Protein AF-A0A524C5C1-F1 (afdb_monomer)

Foldseek 3Di:
DDDPPPPPPPDPPDDDDPDPLSLLVVLLVLLLVVLCVVVVPPRADDAAEAQDLPDPDQWDQDVVVVRGIHGHSNPDDDDPDSVVSNLLSNLVSQLVVVCCVPQPPDVVSLVVQLVVQCVPDPNVCSVVVSVLVSSLVSLLVVCVVVVPSSVVNLVVVVVVVCVVVVNDDDPVRVVSVVVVVVSD

Structure (mmCIF, N/CA/C/O backbone):
data_AF-A0A524C5C1-F1
#
_entry.id   AF-A0A524C5C1-F1
#
loop_
_atom_site.group_PDB
_atom_site.id
_atom_site.type_symbol
_atom_site.label_atom_id
_atom_site.label_alt_id
_atom_site.label_comp_id
_atom_site.label_asym_id
_atom_site.label_entity_id
_atom_site.label_seq_id
_atom_site.pdbx_PDB_ins_code
_atom_site.Cartn_x
_atom_site.Cartn_y
_atom_site.Cartn_z
_atom_site.occupancy
_atom_site.B_iso_or_equiv
_atom_site.auth_seq_id
_atom_site.auth_comp_id
_atom_site.auth_asym_id
_atom_site.auth_atom_id
_atom_site.pdbx_PDB_model_num
ATOM 1 N N . MET A 1 1 ? -25.493 -34.153 42.522 1.00 39.62 1 MET A N 1
ATOM 2 C CA . MET A 1 1 ? -24.927 -34.207 41.155 1.00 39.62 1 MET A CA 1
ATOM 3 C C . MET A 1 1 ? -25.549 -33.082 40.331 1.00 39.62 1 MET A C 1
ATOM 5 O O . MET A 1 1 ? -26.710 -33.162 39.969 1.00 39.62 1 MET A O 1
ATOM 9 N N . SER A 1 2 ? -24.982 -31.884 40.497 1.00 37.03 2 SER A N 1
ATOM 10 C CA . SER A 1 2 ? -24.331 -31.049 39.462 1.00 37.03 2 SER A CA 1
ATOM 11 C C . SER A 1 2 ? -25.287 -30.395 38.454 1.00 37.03 2 SER A C 1
ATOM 13 O O . SER A 1 2 ? -25.564 -30.932 37.386 1.00 37.03 2 SER A O 1
ATOM 15 N N . LYS A 1 3 ? -25.726 -29.173 38.794 1.00 39.53 3 LYS A N 1
ATOM 16 C CA . LYS A 1 3 ? -26.245 -28.190 37.836 1.00 39.53 3 LYS A CA 1
ATOM 17 C C . LYS A 1 3 ? -25.101 -27.798 36.901 1.00 39.53 3 LYS A C 1
ATOM 19 O O . LYS A 1 3 ? -24.147 -27.162 37.341 1.00 39.53 3 LYS A O 1
ATOM 24 N N . ILE A 1 4 ? -25.198 -28.179 35.634 1.00 42.47 4 ILE A N 1
ATOM 25 C CA . ILE A 1 4 ? -24.328 -27.661 34.580 1.00 42.47 4 ILE A CA 1
ATOM 26 C C . ILE A 1 4 ? -24.800 -26.231 34.305 1.00 42.47 4 ILE A C 1
ATOM 28 O O . ILE A 1 4 ? -25.843 -26.014 33.693 1.00 42.47 4 ILE A O 1
ATOM 32 N N . GLN A 1 5 ? -24.073 -25.251 34.839 1.00 40.28 5 GLN A N 1
ATOM 33 C CA . GLN A 1 5 ? -24.192 -23.865 34.406 1.00 40.28 5 GLN A CA 1
ATOM 34 C C . GLN A 1 5 ? -23.655 -23.787 32.977 1.00 40.28 5 GLN A C 1
ATOM 36 O O . GLN A 1 5 ? -22.461 -23.967 32.744 1.00 40.28 5 GLN A O 1
ATOM 41 N N . SER A 1 6 ? -24.542 -23.534 32.018 1.00 40.72 6 SER A N 1
ATOM 42 C CA . SER A 1 6 ? -24.167 -23.103 30.676 1.00 40.72 6 SER A CA 1
ATOM 43 C C . SER A 1 6 ? -23.498 -21.731 30.784 1.00 40.72 6 SER A C 1
ATOM 45 O O . SER A 1 6 ? -24.170 -20.703 30.877 1.00 40.72 6 SER A O 1
ATOM 47 N N . ILE A 1 7 ? -22.167 -21.721 30.840 1.00 39.69 7 ILE A N 1
ATOM 48 C CA . ILE A 1 7 ? -21.369 -20.503 30.720 1.00 39.69 7 ILE A CA 1
ATOM 49 C C . ILE A 1 7 ? -21.466 -20.070 29.257 1.00 39.69 7 ILE A C 1
ATOM 51 O O . ILE A 1 7 ? -20.784 -20.603 28.382 1.00 39.69 7 ILE A O 1
ATOM 55 N N . ASP A 1 8 ? -22.370 -19.129 29.006 1.00 37.47 8 ASP A N 1
ATOM 56 C CA . ASP A 1 8 ? -22.447 -18.355 27.774 1.00 37.47 8 ASP A CA 1
ATOM 57 C C . ASP A 1 8 ? -21.091 -17.657 27.555 1.00 37.47 8 ASP A C 1
ATOM 59 O O . ASP A 1 8 ? -20.699 -16.743 28.285 1.00 37.47 8 ASP A O 1
ATOM 63 N N . SER A 1 9 ? -20.313 -18.182 26.609 1.00 42.38 9 SER A N 1
ATOM 64 C CA . SER A 1 9 ? -18.896 -17.868 26.393 1.00 42.38 9 SER A CA 1
ATOM 65 C C . SER A 1 9 ? -18.665 -16.826 25.292 1.00 42.38 9 SER A C 1
ATOM 67 O O . SER A 1 9 ? -17.554 -16.691 24.784 1.00 42.38 9 SER A O 1
ATOM 69 N N . THR A 1 10 ? -19.674 -16.020 24.950 1.00 41.38 10 THR A N 1
ATOM 70 C CA . THR A 1 10 ? -19.600 -15.084 23.810 1.00 41.38 10 THR A CA 1
ATOM 71 C C . THR A 1 10 ? -19.859 -13.616 24.149 1.00 41.38 10 THR A C 1
ATOM 73 O O . THR A 1 10 ? -20.429 -12.870 23.361 1.00 41.38 10 THR A O 1
ATOM 76 N N . LYS A 1 11 ? -19.329 -13.133 25.277 1.00 41.44 11 LYS A N 1
ATOM 77 C CA . LYS A 1 11 ? -19.037 -11.697 25.442 1.00 41.44 11 LYS A CA 1
ATOM 78 C C . LYS A 1 11 ? -17.529 -11.476 25.398 1.00 41.44 11 LYS A C 1
ATOM 80 O O . LYS A 1 11 ? -16.869 -11.446 26.436 1.00 41.44 11 LYS A O 1
ATOM 85 N N . LYS A 1 12 ? -16.972 -11.309 24.188 1.00 46.69 12 LYS A N 1
ATOM 86 C CA . LYS A 1 12 ? -15.652 -10.672 24.024 1.00 46.69 12 LYS A CA 1
ATOM 87 C C . LYS A 1 12 ? -15.718 -9.346 24.787 1.00 46.69 12 LYS A C 1
ATOM 89 O O . LYS A 1 12 ? -16.520 -8.488 24.434 1.00 46.69 12 LYS A O 1
ATOM 94 N N . LYS A 1 13 ? -14.942 -9.205 25.867 1.00 45.03 13 LYS A N 1
ATOM 95 C CA . LYS A 1 13 ? -14.819 -7.936 26.597 1.00 45.03 13 LYS A CA 1
ATOM 96 C C . LYS A 1 13 ? -14.417 -6.864 25.587 1.00 45.03 13 LYS A C 1
ATOM 98 O O . LYS A 1 13 ? -13.323 -6.948 25.035 1.00 45.03 13 LYS A O 1
ATOM 103 N N . GLU A 1 14 ? -15.288 -5.888 25.348 1.00 56.25 14 GLU A N 1
ATOM 104 C CA . GLU A 1 14 ? -14.924 -4.705 24.574 1.00 56.25 14 GLU A CA 1
ATOM 105 C C . GLU A 1 14 ? -13.722 -4.045 25.249 1.00 56.25 14 GLU A C 1
ATOM 107 O O . GLU A 1 14 ? -13.767 -3.645 26.417 1.00 56.25 14 GLU A O 1
ATOM 112 N N . GLN A 1 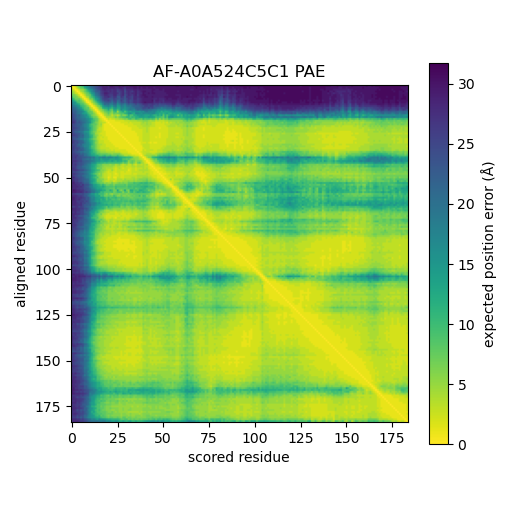15 ? -12.606 -4.008 24.528 1.00 69.19 15 GLN A N 1
ATOM 113 C CA . GLN A 1 15 ? -11.379 -3.409 25.014 1.00 69.19 15 GLN A CA 1
ATOM 114 C C . GLN A 1 15 ? -11.591 -1.893 25.094 1.00 69.19 15 GLN A C 1
ATOM 116 O O . GLN A 1 15 ? -11.882 -1.242 24.092 1.00 69.19 15 GLN A O 1
ATOM 121 N N . LYS A 1 16 ? -11.499 -1.326 26.302 1.00 71.81 16 LYS A N 1
ATOM 122 C CA . LYS A 1 16 ? -11.635 0.120 26.514 1.00 71.81 16 LYS A CA 1
ATOM 123 C C . LYS A 1 16 ? -10.321 0.813 26.153 1.00 71.81 16 LYS A C 1
ATOM 125 O O . LYS A 1 16 ? -9.324 0.622 26.845 1.00 71.81 16 LYS A O 1
ATOM 130 N N . PHE A 1 17 ? -10.340 1.624 25.101 1.00 78.62 17 PHE A N 1
ATOM 131 C CA . PHE A 1 17 ? -9.227 2.492 24.704 1.00 78.62 17 PHE A CA 1
ATOM 132 C C . PHE A 1 17 ? -9.390 3.884 25.320 1.00 78.62 17 PHE A C 1
ATOM 134 O O . PHE A 1 17 ? -10.519 4.365 25.448 1.00 78.62 17 PHE A O 1
ATOM 141 N N . LYS A 1 18 ? -8.284 4.532 25.706 1.00 76.31 18 LYS A N 1
ATOM 142 C CA . LYS A 1 18 ? -8.309 5.875 26.310 1.00 76.31 18 LYS A CA 1
ATOM 143 C C . LYS A 1 18 ? -8.335 6.978 25.254 1.00 76.31 18 LYS A C 1
ATOM 145 O O . LYS A 1 18 ? -8.826 8.067 25.537 1.00 76.31 18 LYS A O 1
ATOM 150 N N . SER A 1 19 ? -7.841 6.702 24.045 1.00 86.56 19 SER A N 1
ATOM 151 C CA . SER A 1 19 ? -7.844 7.649 22.925 1.00 86.56 19 SER A CA 1
ATOM 152 C C . SER A 1 19 ? -8.145 6.978 21.579 1.00 86.56 19 SER A C 1
ATOM 154 O O . SER A 1 19 ? -8.055 5.757 21.424 1.00 86.56 19 SER A O 1
ATOM 156 N N . LYS A 1 20 ? -8.498 7.796 20.575 1.00 87.31 20 LYS A N 1
ATOM 157 C CA . LYS A 1 20 ? -8.651 7.347 19.180 1.00 87.31 20 LYS A CA 1
ATOM 158 C C . LYS A 1 20 ? -7.339 6.762 18.644 1.00 87.31 20 LYS A C 1
ATOM 160 O O . LYS A 1 20 ? -7.375 5.747 17.959 1.00 87.31 20 LYS A O 1
ATOM 165 N N . GLU A 1 21 ? -6.208 7.381 18.970 1.00 90.75 21 GLU A N 1
ATOM 166 C CA . GLU A 1 21 ? -4.881 6.961 18.508 1.00 90.75 21 GLU A CA 1
ATOM 167 C C . GLU A 1 21 ? -4.486 5.596 19.079 1.00 90.75 21 GLU A C 1
ATOM 169 O O . GLU A 1 21 ? -4.073 4.720 18.324 1.00 90.75 21 GLU A O 1
ATOM 174 N N . GLU A 1 22 ? -4.723 5.348 20.373 1.00 91.06 22 GLU A N 1
ATOM 175 C CA . GLU A 1 22 ? -4.501 4.026 20.981 1.00 91.06 22 GLU A CA 1
ATOM 176 C C . GLU A 1 22 ? -5.326 2.934 20.289 1.00 91.06 22 GLU A C 1
ATOM 178 O O . GLU A 1 22 ? -4.851 1.815 20.078 1.00 91.06 22 GLU A O 1
ATOM 183 N N . ARG A 1 23 ? -6.566 3.265 19.915 1.00 91.69 23 ARG A N 1
ATOM 184 C CA . ARG A 1 23 ? -7.463 2.348 19.214 1.00 91.69 23 ARG A CA 1
ATOM 185 C C . ARG A 1 23 ? -6.981 2.050 17.791 1.00 91.69 23 ARG A C 1
ATOM 187 O O . ARG A 1 23 ? -6.956 0.888 17.396 1.00 91.69 23 ARG A O 1
ATOM 194 N N . LEU A 1 24 ? -6.565 3.071 17.039 1.00 92.62 24 LEU A N 1
ATOM 195 C CA . LEU A 1 24 ? -6.005 2.893 15.693 1.00 92.62 24 LEU A CA 1
ATOM 196 C C . LEU A 1 24 ? -4.709 2.081 15.726 1.00 92.62 24 LEU A C 1
ATOM 198 O O . LEU A 1 24 ? -4.560 1.147 14.943 1.00 92.62 24 LEU A O 1
ATOM 202 N N . LEU A 1 25 ? -3.821 2.376 16.679 1.00 94.06 25 LEU A N 1
ATOM 203 C CA . LEU A 1 25 ? -2.587 1.621 16.885 1.00 94.06 25 LEU A CA 1
ATOM 204 C C . LEU A 1 25 ? -2.873 0.143 17.171 1.00 94.06 25 LEU A C 1
ATOM 206 O O . LEU A 1 25 ? -2.197 -0.739 16.645 1.00 94.06 25 LEU A O 1
ATOM 210 N N . HIS A 1 26 ? -3.889 -0.145 17.987 1.00 94.25 26 HIS A N 1
ATOM 211 C CA . HIS A 1 26 ? -4.304 -1.519 18.240 1.00 94.25 26 HIS A CA 1
ATOM 212 C C . HIS A 1 26 ? -4.753 -2.231 16.956 1.00 94.25 26 HIS A C 1
ATOM 214 O O . HIS A 1 26 ? -4.280 -3.335 16.687 1.00 94.25 26 HIS A O 1
ATOM 220 N N . TYR A 1 27 ? -5.616 -1.611 16.146 1.00 94.88 27 TYR A N 1
ATOM 221 C CA . TYR A 1 27 ? -6.075 -2.215 14.889 1.00 94.88 27 TYR A CA 1
ATOM 222 C C . TYR A 1 27 ? -4.938 -2.431 13.890 1.00 94.88 27 TYR A C 1
ATOM 224 O O . TYR A 1 27 ? -4.858 -3.503 13.292 1.00 94.88 27 TYR A O 1
ATOM 232 N N . ALA A 1 28 ? -4.021 -1.469 13.776 1.00 93.62 28 ALA A N 1
ATOM 233 C CA . ALA A 1 28 ? -2.846 -1.578 12.919 1.00 93.62 28 ALA A CA 1
ATOM 234 C C . ALA A 1 28 ? -1.937 -2.749 13.335 1.00 93.62 28 ALA A C 1
ATOM 236 O O . ALA A 1 28 ? -1.526 -3.549 12.498 1.00 93.62 28 ALA A O 1
ATOM 237 N N . ARG A 1 29 ? -1.718 -2.941 14.642 1.00 94.56 29 ARG A N 1
ATOM 238 C CA . ARG A 1 29 ? -0.962 -4.092 15.166 1.00 94.56 29 ARG A CA 1
ATOM 239 C C . ARG A 1 29 ? -1.636 -5.430 14.903 1.00 94.56 29 ARG A C 1
ATOM 241 O O . ARG A 1 29 ? -0.962 -6.417 14.610 1.00 94.56 29 ARG A O 1
ATOM 248 N N . VAL A 1 30 ? -2.961 -5.494 15.032 1.00 94.62 30 VAL A N 1
ATOM 249 C CA . VAL A 1 30 ? -3.714 -6.712 14.701 1.00 94.62 30 VAL A CA 1
ATOM 250 C C . VAL A 1 30 ? -3.535 -7.047 13.220 1.00 94.62 30 VAL A C 1
ATOM 252 O O . VAL A 1 30 ? -3.183 -8.181 12.902 1.00 94.62 30 VAL A O 1
ATOM 255 N N . ALA A 1 31 ? -3.689 -6.062 12.336 1.00 93.81 31 ALA A N 1
ATOM 256 C CA . ALA A 1 31 ? -3.473 -6.212 10.899 1.00 93.81 31 ALA A CA 1
ATOM 257 C C . ALA A 1 31 ? -2.039 -6.636 10.533 1.00 93.81 31 ALA A C 1
ATOM 259 O O . ALA A 1 31 ? -1.854 -7.553 9.727 1.00 93.81 31 ALA A O 1
ATOM 260 N N . TRP A 1 32 ? -1.027 -6.036 11.167 1.00 92.50 32 TRP A N 1
ATOM 261 C CA . TRP A 1 32 ? 0.374 -6.424 10.990 1.00 92.50 32 TRP A CA 1
ATOM 262 C C . TRP A 1 32 ? 0.604 -7.895 11.344 1.00 92.50 32 TRP A C 1
ATOM 264 O O . TRP A 1 32 ? 1.179 -8.655 10.566 1.00 92.50 32 TRP A O 1
ATOM 274 N N . ASN A 1 33 ? 0.083 -8.328 12.494 1.00 91.94 33 ASN A N 1
ATOM 275 C CA . ASN A 1 33 ? 0.219 -9.710 12.947 1.00 91.94 33 ASN A CA 1
ATOM 276 C C . ASN A 1 33 ? -0.485 -10.714 12.026 1.00 91.94 33 ASN A C 1
ATOM 278 O O . ASN A 1 33 ? -0.006 -11.839 11.889 1.00 91.94 33 ASN A O 1
ATOM 282 N N . ILE A 1 34 ? -1.612 -10.340 11.412 1.00 92.44 34 ILE A N 1
ATOM 283 C CA . ILE A 1 34 ? -2.266 -11.170 10.387 1.00 92.44 34 ILE A CA 1
ATOM 284 C C . ILE A 1 34 ? -1.350 -11.269 9.161 1.00 92.44 34 ILE A C 1
ATOM 286 O O . ILE A 1 34 ? -1.030 -12.374 8.729 1.00 92.44 34 ILE A O 1
ATOM 290 N N . THR A 1 35 ? -0.831 -10.135 8.684 1.00 91.00 35 THR A N 1
ATOM 291 C CA . THR A 1 35 ? 0.048 -10.091 7.506 1.00 91.00 35 THR A CA 1
ATOM 292 C C . THR A 1 35 ? 1.303 -10.941 7.686 1.00 91.00 35 THR A C 1
ATOM 294 O O . THR A 1 35 ? 1.635 -11.731 6.813 1.00 91.00 35 THR A O 1
ATOM 297 N N . MET A 1 36 ? 1.980 -10.852 8.834 1.00 90.06 36 MET A N 1
ATOM 298 C CA . MET A 1 36 ? 3.195 -11.637 9.106 1.00 90.06 36 MET A CA 1
ATOM 299 C C . MET A 1 36 ? 2.939 -13.146 9.212 1.00 90.06 36 MET A C 1
ATOM 301 O O . MET A 1 36 ? 3.840 -13.942 8.952 1.00 90.06 36 MET A O 1
ATOM 305 N N . ARG A 1 37 ? 1.722 -13.569 9.579 1.00 87.50 37 ARG A N 1
ATOM 306 C CA . ARG A 1 37 ? 1.341 -14.993 9.525 1.00 87.50 37 ARG A CA 1
ATOM 307 C C . ARG A 1 37 ? 1.175 -15.464 8.086 1.00 87.50 37 ARG A C 1
ATOM 309 O O . ARG A 1 37 ? 1.563 -16.582 7.762 1.00 87.50 37 ARG A O 1
ATOM 316 N N . ASP A 1 38 ? 0.619 -14.604 7.243 1.00 83.94 38 ASP A N 1
ATOM 317 C CA . ASP A 1 38 ? 0.321 -14.912 5.847 1.00 83.94 38 ASP A CA 1
ATOM 318 C C . ASP A 1 38 ? 1.552 -14.816 4.935 1.00 83.94 38 ASP A C 1
ATOM 320 O O . ASP A 1 38 ? 1.657 -15.567 3.954 1.00 83.94 38 ASP A O 1
ATOM 324 N N . LEU A 1 39 ? 2.468 -13.907 5.277 1.00 79.56 39 LEU A N 1
ATOM 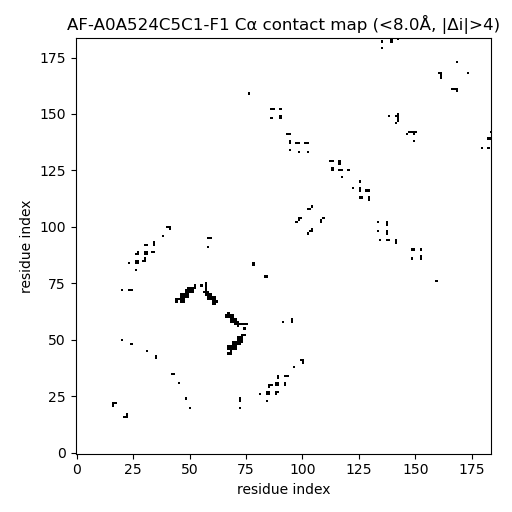325 C CA . LEU A 1 39 ? 3.678 -13.518 4.558 1.00 79.56 39 LEU A CA 1
ATOM 326 C C . LEU A 1 39 ? 4.900 -13.711 5.476 1.00 79.56 39 LEU A C 1
ATOM 328 O O . LEU A 1 39 ? 5.570 -12.764 5.871 1.00 79.56 39 LEU A O 1
ATOM 332 N N . TYR A 1 40 ? 5.172 -14.970 5.827 1.00 66.88 40 TYR A N 1
ATOM 333 C CA . TYR A 1 40 ? 6.153 -15.361 6.850 1.00 66.88 40 TYR A CA 1
ATOM 334 C C . TYR A 1 40 ? 7.628 -15.040 6.520 1.00 66.88 40 TYR A C 1
ATOM 336 O O . TYR A 1 40 ? 8.463 -15.013 7.423 1.00 66.88 40 TYR A O 1
ATOM 344 N N . TYR A 1 41 ? 7.991 -14.827 5.248 1.00 67.75 41 TYR A N 1
ATOM 345 C CA . TYR A 1 41 ? 9.390 -14.637 4.842 1.00 67.75 41 TYR A CA 1
ATOM 346 C C . TYR A 1 41 ? 9.577 -13.537 3.781 1.00 67.75 41 TYR A C 1
ATOM 348 O O . TYR A 1 41 ? 8.912 -13.609 2.749 1.00 67.75 41 TYR A O 1
ATOM 356 N N . PRO A 1 42 ? 10.512 -12.583 3.957 1.00 67.19 42 PRO A N 1
ATOM 357 C CA . PRO A 1 42 ? 11.380 -12.436 5.124 1.00 67.19 42 PRO A CA 1
ATOM 358 C C . PRO A 1 42 ? 10.591 -11.928 6.343 1.00 67.19 42 PRO A C 1
ATOM 360 O O . PRO A 1 42 ? 9.645 -11.161 6.168 1.00 67.19 42 PRO A O 1
ATOM 363 N N . PRO A 1 43 ? 10.954 -12.328 7.575 1.00 73.31 43 PRO A N 1
ATOM 364 C CA . PRO A 1 43 ? 10.371 -11.722 8.762 1.00 73.31 43 PRO A CA 1
ATOM 365 C C . PRO A 1 43 ? 10.759 -10.241 8.791 1.00 73.31 43 PRO A C 1
ATOM 367 O O . PRO A 1 43 ? 11.942 -9.900 8.848 1.00 73.31 43 PRO A O 1
ATOM 370 N N . LEU A 1 44 ? 9.759 -9.366 8.722 1.00 82.69 44 LEU A N 1
ATOM 371 C CA . LEU A 1 44 ? 9.952 -7.926 8.815 1.00 82.69 44 LEU A CA 1
ATOM 372 C C . LEU A 1 44 ? 9.745 -7.469 10.259 1.00 82.69 44 LEU A C 1
ATOM 374 O O . LEU A 1 44 ? 8.920 -8.014 10.996 1.00 82.69 44 LEU A O 1
ATOM 378 N N . ASN A 1 45 ? 10.503 -6.454 10.666 1.00 84.25 45 ASN A N 1
ATOM 379 C CA . ASN A 1 45 ? 10.285 -5.809 11.955 1.00 84.25 45 ASN A CA 1
ATOM 380 C C . ASN A 1 45 ? 8.918 -5.120 11.974 1.00 84.25 45 ASN A C 1
ATOM 382 O O . ASN A 1 45 ? 8.452 -4.640 10.942 1.00 84.25 45 ASN A O 1
ATOM 386 N N . GLU A 1 46 ? 8.309 -5.030 13.158 1.00 87.00 46 GLU A N 1
ATOM 387 C CA . GLU A 1 46 ? 7.089 -4.242 13.345 1.00 87.00 46 GLU A CA 1
ATOM 388 C C . GLU A 1 46 ? 7.304 -2.801 12.827 1.00 87.00 46 GLU A C 1
ATOM 390 O O . GLU A 1 46 ? 8.366 -2.218 13.083 1.00 87.00 46 GLU A O 1
ATOM 395 N N . PRO A 1 47 ? 6.331 -2.224 12.098 1.00 88.50 47 PRO A N 1
ATOM 396 C CA . PRO A 1 47 ? 6.385 -0.855 11.617 1.00 88.50 47 PRO A CA 1
ATOM 397 C C . PRO A 1 47 ? 6.642 0.154 12.726 1.00 88.50 47 PRO A C 1
ATOM 399 O O . PRO A 1 47 ? 6.165 0.011 13.856 1.00 88.50 47 PRO A O 1
ATOM 402 N N . HIS A 1 48 ? 7.314 1.243 12.372 1.00 89.31 48 HIS A N 1
ATOM 403 C CA . HIS A 1 48 ? 7.254 2.451 13.169 1.00 89.31 48 HIS A CA 1
ATOM 404 C C . HIS A 1 48 ? 5.889 3.124 12.951 1.00 89.31 48 HIS A C 1
ATOM 406 O O . HIS A 1 48 ? 5.594 3.616 11.864 1.00 89.31 48 HIS A O 1
ATOM 412 N N . TYR A 1 49 ? 5.020 3.111 13.962 1.00 90.44 49 TYR A N 1
ATOM 413 C CA . TYR A 1 49 ? 3.713 3.768 13.875 1.00 90.44 49 TYR A CA 1
ATOM 414 C C . TYR A 1 49 ? 3.819 5.233 14.276 1.00 90.44 49 TYR A C 1
ATOM 416 O O . TYR A 1 49 ? 4.295 5.544 15.370 1.00 90.44 49 TYR A O 1
ATOM 424 N N . VAL A 1 50 ? 3.310 6.116 13.422 1.00 89.94 50 VAL A N 1
ATOM 425 C CA . VAL A 1 50 ? 3.320 7.565 13.654 1.00 89.94 50 VAL A CA 1
ATOM 426 C C . VAL A 1 50 ? 1.933 8.171 13.462 1.00 89.94 50 VAL A C 1
ATOM 428 O O . VAL A 1 50 ? 1.066 7.597 12.803 1.00 89.94 50 VAL A O 1
ATOM 431 N N . PHE A 1 51 ? 1.730 9.354 14.040 1.00 89.38 51 PHE A N 1
ATOM 432 C CA . PHE A 1 51 ? 0.542 10.186 13.845 1.00 89.38 51 PHE A CA 1
ATOM 433 C C . PHE A 1 51 ? 0.972 11.546 13.278 1.00 89.38 51 PHE A C 1
ATOM 435 O O . PHE A 1 51 ? 0.893 12.581 13.937 1.00 89.38 51 PHE A O 1
ATOM 442 N N . GLU A 1 52 ? 1.483 11.534 12.046 1.00 86.62 52 GLU A N 1
ATOM 443 C CA . GLU A 1 52 ? 1.971 12.732 11.358 1.00 86.62 52 GLU A CA 1
ATOM 444 C C . GLU A 1 52 ? 0.881 13.320 10.458 1.00 86.62 52 GLU A C 1
ATOM 446 O O . GLU A 1 52 ? 0.763 12.992 9.278 1.00 86.62 52 GLU A O 1
ATOM 451 N N . TYR A 1 53 ? 0.083 14.230 11.015 1.00 83.75 53 TYR A N 1
ATOM 452 C CA . TYR A 1 53 ? -1.033 14.876 10.311 1.00 83.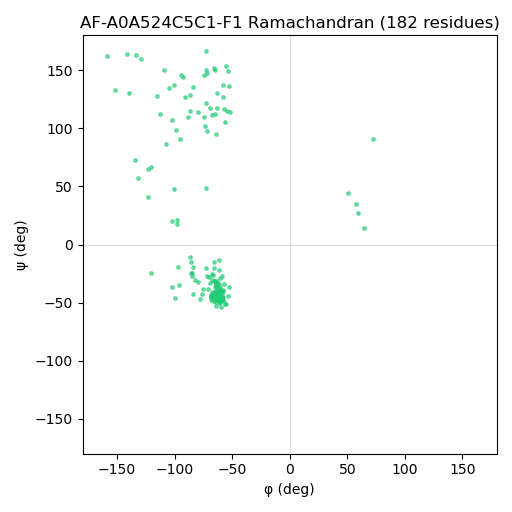75 53 TYR A CA 1
ATOM 453 C C . TYR A 1 53 ? -0.600 15.789 9.147 1.00 83.75 53 TYR A C 1
ATOM 455 O O . TYR A 1 53 ? -1.429 16.160 8.320 1.00 83.75 53 TYR A O 1
ATOM 463 N N . SER A 1 54 ? 0.682 16.161 9.067 1.00 82.81 54 SER A N 1
ATOM 464 C CA . SER A 1 54 ? 1.234 16.994 7.990 1.00 82.81 54 SER A CA 1
ATOM 465 C C . SER A 1 54 ? 1.616 16.209 6.732 1.00 82.81 54 SER A C 1
ATOM 467 O O . SER A 1 54 ? 1.740 16.814 5.666 1.00 82.81 54 SER A O 1
ATOM 469 N N . LYS A 1 55 ? 1.804 14.886 6.828 1.00 77.69 55 LYS A N 1
AT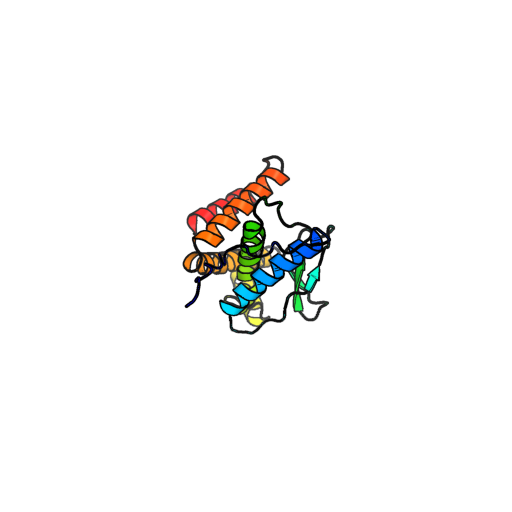OM 470 C CA . LYS A 1 55 ? 2.168 14.031 5.690 1.00 77.69 55 LYS A CA 1
ATOM 471 C C . LYS A 1 55 ? 0.948 13.297 5.161 1.00 77.69 55 LYS A C 1
ATOM 473 O O . LYS A 1 55 ? 0.169 12.755 5.934 1.00 77.69 55 LYS A O 1
ATOM 478 N N . ASN A 1 56 ? 0.807 13.231 3.838 1.00 72.00 56 ASN A N 1
ATOM 479 C CA . ASN A 1 56 ? -0.290 12.504 3.189 1.00 72.00 56 ASN A CA 1
ATOM 480 C C . ASN A 1 56 ? 0.006 11.009 2.987 1.00 72.00 56 ASN A C 1
ATOM 482 O O . ASN A 1 56 ? -0.914 10.245 2.714 1.00 72.00 56 ASN A O 1
ATOM 486 N N . GLU A 1 57 ? 1.267 10.601 3.114 1.00 71.75 57 GLU A N 1
ATOM 487 C CA . GLU A 1 57 ? 1.705 9.213 2.964 1.00 71.75 57 GLU A CA 1
ATOM 488 C C . GLU A 1 57 ? 1.254 8.395 4.178 1.00 71.75 57 GLU A C 1
ATOM 490 O O . GLU A 1 57 ? 1.576 8.735 5.319 1.00 71.75 57 GLU A O 1
ATOM 495 N N . GLY A 1 58 ? 0.471 7.341 3.929 1.00 73.62 58 GLY A N 1
ATOM 496 C CA . GLY A 1 58 ? -0.039 6.436 4.964 1.00 73.62 58 GLY A CA 1
ATOM 497 C C . GLY A 1 58 ? 0.939 5.318 5.324 1.00 73.62 58 GLY A C 1
ATOM 498 O O . GLY A 1 58 ? 0.934 4.833 6.453 1.00 73.62 58 GLY A O 1
ATOM 499 N N . PHE A 1 59 ? 1.798 4.927 4.388 1.00 78.19 59 PHE A N 1
ATOM 500 C CA . PHE A 1 59 ? 2.787 3.877 4.569 1.00 78.19 59 PHE A CA 1
ATOM 501 C C . PHE A 1 59 ? 3.979 4.171 3.661 1.00 78.19 59 PHE A C 1
ATOM 503 O O . PHE A 1 59 ? 3.794 4.566 2.512 1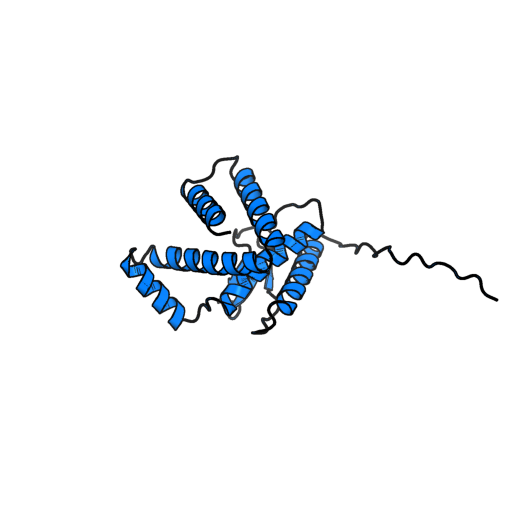.00 78.19 59 PHE A O 1
ATOM 510 N N . TYR A 1 60 ? 5.191 4.079 4.198 1.00 74.75 60 TYR A N 1
ATOM 511 C CA . TYR A 1 60 ? 6.411 4.345 3.443 1.00 74.75 60 TYR A CA 1
ATOM 512 C C . TYR A 1 60 ? 7.616 3.680 4.103 1.00 74.75 60 TYR A C 1
ATOM 514 O O . TYR A 1 60 ? 7.595 3.328 5.282 1.00 74.75 60 TYR A O 1
ATOM 522 N N . ILE A 1 61 ? 8.694 3.528 3.341 1.00 71.00 61 ILE A N 1
ATOM 523 C CA . ILE A 1 61 ? 9.990 3.091 3.860 1.00 71.00 61 ILE A CA 1
ATOM 524 C C . ILE A 1 61 ? 10.777 4.339 4.236 1.00 71.00 61 ILE A C 1
ATOM 526 O O . ILE A 1 61 ? 10.931 5.233 3.407 1.00 71.00 61 ILE A O 1
ATOM 530 N N . ASP A 1 62 ? 11.282 4.402 5.467 1.00 72.44 62 ASP A N 1
ATOM 531 C CA . ASP A 1 62 ? 12.050 5.546 5.952 1.00 72.44 62 ASP A CA 1
ATOM 532 C C . ASP A 1 62 ? 13.562 5.238 5.957 1.00 72.44 62 ASP A C 1
ATOM 534 O O . ASP A 1 62 ? 14.050 4.500 6.825 1.00 72.44 62 ASP A O 1
ATOM 538 N N . PRO A 1 63 ? 14.347 5.815 5.022 1.00 70.94 63 PRO A N 1
ATOM 539 C CA . PRO A 1 63 ? 15.793 5.622 4.992 1.00 70.94 63 PRO A CA 1
ATOM 540 C C . PRO A 1 63 ? 16.498 6.166 6.243 1.00 70.94 63 PRO A C 1
ATOM 542 O O . PRO A 1 63 ? 17.507 5.597 6.667 1.00 70.94 63 PRO A O 1
ATOM 545 N N . ALA A 1 64 ? 15.973 7.233 6.860 1.00 74.56 64 ALA A N 1
ATOM 546 C CA . ALA A 1 64 ? 16.533 7.815 8.081 1.00 74.56 64 ALA A CA 1
ATOM 547 C C . ALA A 1 64 ? 16.333 6.889 9.291 1.00 74.56 64 ALA A C 1
ATOM 549 O O . ALA A 1 64 ? 17.174 6.850 10.192 1.00 74.56 64 ALA A O 1
ATOM 550 N N . HIS A 1 65 ? 15.284 6.065 9.268 1.00 72.38 65 HIS A N 1
ATOM 551 C CA . HIS A 1 65 ? 15.014 5.040 10.275 1.00 72.38 65 HIS A CA 1
ATOM 552 C C . HIS A 1 65 ? 15.435 3.643 9.802 1.00 72.38 65 HIS A C 1
ATOM 554 O O . HIS A 1 65 ? 14.703 2.670 9.947 1.00 72.38 65 HIS A O 1
ATOM 560 N N . LYS A 1 66 ? 16.659 3.524 9.268 1.00 74.81 66 LYS A N 1
ATOM 561 C CA . LYS A 1 66 ? 17.281 2.239 8.881 1.00 74.81 66 LYS A CA 1
ATOM 562 C C . LYS A 1 66 ? 16.463 1.440 7.858 1.00 74.81 66 LYS A C 1
ATOM 564 O O . LYS A 1 66 ? 16.469 0.211 7.915 1.00 74.81 66 LYS A O 1
ATOM 569 N N . TRP A 1 67 ? 15.786 2.122 6.933 1.00 69.69 67 TRP A N 1
ATOM 570 C CA . TRP A 1 67 ? 14.915 1.487 5.935 1.00 69.69 67 TRP A CA 1
ATOM 571 C C . TRP A 1 67 ? 13.773 0.683 6.567 1.00 69.69 67 TRP A C 1
ATOM 573 O O . TRP A 1 67 ? 13.282 -0.288 5.989 1.00 69.69 67 TRP A O 1
ATOM 583 N N . GLN A 1 68 ? 13.369 1.074 7.778 1.00 78.12 68 GLN A N 1
ATOM 584 C CA . GLN A 1 68 ? 12.218 0.498 8.444 1.00 78.12 68 GLN A CA 1
ATOM 585 C C . GLN A 1 68 ? 10.942 1.020 7.789 1.00 78.12 68 GLN A C 1
ATOM 587 O O . GLN A 1 68 ? 10.847 2.166 7.350 1.00 78.12 68 GLN A O 1
ATOM 592 N N . ILE A 1 69 ? 9.951 0.144 7.753 1.00 81.00 69 ILE A N 1
ATOM 593 C CA . ILE A 1 69 ? 8.588 0.492 7.406 1.00 81.00 69 ILE A CA 1
ATOM 594 C C . ILE A 1 69 ? 8.027 1.477 8.440 1.00 81.00 69 ILE A C 1
ATOM 596 O O . ILE A 1 69 ? 8.044 1.195 9.641 1.00 81.00 69 ILE A O 1
ATOM 600 N N . THR A 1 70 ? 7.447 2.573 7.968 1.00 86.88 70 THR A N 1
ATOM 601 C CA . THR A 1 70 ? 6.695 3.535 8.771 1.00 86.88 70 THR A CA 1
ATOM 602 C C . THR A 1 70 ? 5.237 3.543 8.326 1.00 86.88 70 THR A C 1
ATOM 604 O O . THR A 1 70 ? 4.943 3.712 7.145 1.00 86.88 70 THR A O 1
ATOM 607 N N . MET A 1 71 ? 4.313 3.385 9.277 1.00 89.12 71 MET A N 1
ATOM 608 C CA . MET A 1 71 ? 2.870 3.455 9.036 1.00 89.12 71 MET A CA 1
ATOM 609 C C . MET A 1 71 ? 2.296 4.686 9.739 1.00 89.12 71 MET A C 1
ATOM 611 O O . MET A 1 71 ? 2.252 4.765 10.970 1.00 89.12 71 MET A O 1
ATOM 615 N N . ASN A 1 72 ? 1.843 5.654 8.950 1.00 88.62 72 ASN A N 1
ATOM 616 C CA . ASN A 1 72 ? 1.202 6.862 9.438 1.00 88.62 72 ASN A CA 1
ATOM 617 C C . ASN A 1 72 ? -0.307 6.651 9.588 1.00 88.62 72 ASN A C 1
ATOM 619 O O . ASN A 1 72 ? -1.060 6.575 8.618 1.00 88.62 72 ASN A O 1
ATOM 623 N N . LEU A 1 73 ? -0.761 6.605 10.835 1.00 90.00 73 LEU A N 1
ATOM 624 C CA . LEU A 1 73 ? -2.148 6.312 11.188 1.00 90.00 73 LEU A CA 1
ATOM 625 C C . LEU A 1 73 ? -3.042 7.562 11.185 1.00 90.00 73 LEU A C 1
ATOM 627 O O . LEU A 1 73 ? -4.269 7.433 11.254 1.00 90.00 73 LEU A O 1
ATOM 631 N N . ALA A 1 74 ? -2.452 8.759 11.085 1.00 85.31 74 ALA A N 1
ATOM 632 C CA . ALA A 1 74 ? -3.144 10.044 11.210 1.00 85.31 74 ALA A CA 1
ATOM 633 C C . ALA A 1 74 ? -4.285 10.229 10.197 1.00 85.31 74 ALA A C 1
ATOM 635 O O . ALA A 1 74 ? -5.357 10.721 10.553 1.00 85.31 74 ALA A O 1
ATOM 636 N N . ASN A 1 75 ? -4.068 9.788 8.954 1.00 77.94 75 ASN A N 1
ATOM 637 C CA . ASN A 1 75 ? -4.981 10.007 7.828 1.00 77.94 75 ASN A CA 1
ATOM 638 C C . ASN A 1 75 ? -5.833 8.783 7.474 1.00 77.94 75 ASN A C 1
ATOM 640 O O . ASN A 1 75 ? -6.375 8.697 6.373 1.00 77.94 75 ASN A O 1
ATOM 644 N N . SER A 1 76 ? -5.976 7.842 8.409 1.00 83.69 76 SER A N 1
ATOM 645 C CA . SER A 1 76 ? -6.851 6.683 8.219 1.00 83.69 76 SER A CA 1
ATOM 646 C C . SER A 1 76 ? -8.293 7.135 7.939 1.00 83.69 76 SER A C 1
ATOM 648 O O . SER A 1 76 ? -8.791 8.023 8.649 1.00 83.69 76 SER A O 1
ATOM 650 N N . PRO A 1 77 ? -9.004 6.522 6.974 1.00 83.88 77 PRO A N 1
ATOM 651 C CA . PRO A 1 77 ? -10.413 6.806 6.754 1.00 83.88 77 PRO A CA 1
ATOM 652 C C . PRO A 1 77 ? -11.240 6.597 8.029 1.00 83.88 77 PRO A C 1
ATOM 654 O O . PRO A 1 77 ? -10.886 5.836 8.935 1.00 83.88 77 PRO A O 1
ATOM 657 N N . VAL A 1 78 ? -12.362 7.306 8.120 1.00 85.94 78 VAL A N 1
ATOM 658 C CA . VAL A 1 78 ? -13.284 7.152 9.245 1.00 85.94 78 VAL A CA 1
ATOM 659 C C . VAL A 1 78 ? -14.245 6.012 8.933 1.00 85.94 78 VAL A C 1
ATOM 661 O O . VAL A 1 78 ? -15.049 6.124 8.010 1.00 85.94 78 VAL A O 1
ATOM 664 N N . PHE A 1 79 ? -14.171 4.940 9.719 1.00 88.50 79 PHE A N 1
ATOM 665 C CA . PHE A 1 79 ? -15.064 3.791 9.619 1.00 88.50 79 PHE A CA 1
ATOM 666 C C . PHE A 1 79 ? -16.023 3.735 10.804 1.00 88.50 79 PHE A C 1
ATOM 668 O O . PHE A 1 79 ? -15.701 4.181 11.907 1.00 88.50 79 PHE A O 1
ATOM 675 N N . ILE A 1 80 ? -17.212 3.184 10.557 1.00 86.75 80 ILE A N 1
ATOM 676 C CA . ILE A 1 80 ? -18.213 2.928 11.598 1.00 86.75 80 ILE A CA 1
ATOM 677 C C . ILE A 1 80 ? -17.908 1.595 12.293 1.00 86.75 80 ILE A C 1
ATOM 679 O O . ILE A 1 80 ? -17.980 1.523 13.518 1.00 86.75 80 ILE A O 1
ATOM 683 N N . ASP A 1 81 ? -17.546 0.558 11.527 1.00 90.12 81 ASP A N 1
ATOM 684 C CA . ASP A 1 81 ? -17.143 -0.739 12.072 1.00 90.12 81 ASP A CA 1
ATOM 685 C C . ASP A 1 81 ? -15.652 -0.733 12.449 1.00 90.12 81 ASP A C 1
ATOM 687 O O . ASP A 1 81 ? -14.782 -0.281 11.704 1.00 90.12 81 ASP A O 1
ATOM 691 N N . ASN A 1 82 ? -15.347 -1.285 13.618 1.00 89.75 82 ASN A N 1
ATOM 692 C CA . ASN A 1 82 ? -13.983 -1.505 14.079 1.00 89.75 82 ASN A CA 1
ATOM 693 C C . ASN A 1 82 ? -13.235 -2.530 13.210 1.00 89.75 82 ASN A C 1
ATOM 695 O O . ASN A 1 82 ? -12.020 -2.420 13.049 1.00 89.75 82 ASN A O 1
ATOM 699 N N . ASN A 1 83 ? -13.937 -3.517 12.645 1.00 92.06 83 ASN A N 1
ATOM 700 C CA . ASN A 1 83 ? -13.318 -4.501 11.754 1.00 92.06 83 ASN A CA 1
ATOM 701 C C . ASN A 1 83 ? -12.851 -3.873 10.439 1.00 92.06 83 ASN A C 1
ATOM 703 O O . ASN A 1 83 ? -11.842 -4.311 9.895 1.00 92.06 83 ASN A O 1
ATOM 707 N N . ASP A 1 84 ? -13.523 -2.825 9.962 1.00 93.62 84 ASP A N 1
ATOM 708 C CA . ASP A 1 84 ? -13.108 -2.107 8.756 1.00 93.62 84 ASP A CA 1
ATOM 709 C C . ASP A 1 84 ? -11.741 -1.440 8.948 1.00 93.62 84 ASP A C 1
ATOM 711 O O . ASP A 1 84 ? -10.921 -1.459 8.036 1.00 93.62 84 ASP A 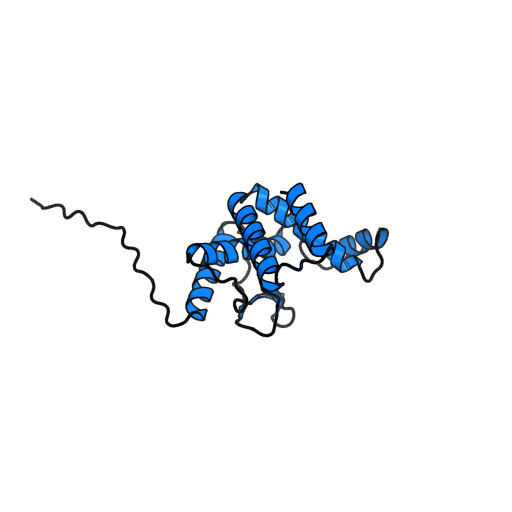O 1
ATOM 715 N N . TYR A 1 85 ? -11.422 -0.946 10.150 1.00 92.81 85 TYR A N 1
ATOM 716 C CA . TYR A 1 85 ? -10.067 -0.471 10.446 1.00 92.81 85 TYR A CA 1
ATOM 717 C C . TYR A 1 85 ? -9.026 -1.586 10.316 1.00 92.81 85 TYR A C 1
ATOM 719 O O . TYR A 1 85 ? -7.969 -1.376 9.725 1.00 92.81 85 TYR A O 1
ATOM 727 N N . ILE A 1 86 ? -9.318 -2.777 10.846 1.00 94.50 86 ILE A N 1
ATOM 728 C CA . ILE A 1 86 ? -8.407 -3.926 10.746 1.00 94.50 86 ILE A CA 1
ATOM 729 C C . ILE A 1 86 ? -8.249 -4.343 9.282 1.00 94.50 86 ILE A C 1
ATOM 731 O O . ILE A 1 86 ? -7.125 -4.552 8.840 1.00 94.50 86 ILE A O 1
ATOM 735 N N . ASN A 1 87 ? -9.342 -4.419 8.521 1.00 94.81 87 ASN A N 1
ATOM 736 C CA . ASN A 1 87 ? -9.312 -4.756 7.098 1.00 94.81 87 ASN A CA 1
ATOM 737 C C . ASN A 1 87 ? -8.512 -3.731 6.288 1.00 94.81 87 ASN A C 1
ATOM 739 O O . ASN A 1 87 ? -7.690 -4.120 5.463 1.00 94.81 87 ASN A O 1
ATOM 743 N N . PHE A 1 88 ? -8.701 -2.438 6.555 1.00 93.12 88 PHE A N 1
ATOM 744 C CA . PHE A 1 88 ? -7.961 -1.364 5.897 1.00 93.12 88 PHE A CA 1
ATOM 745 C C . PHE A 1 88 ? -6.458 -1.491 6.147 1.00 93.12 88 PHE A C 1
ATOM 747 O O . PHE A 1 88 ? -5.674 -1.582 5.204 1.00 93.12 88 PHE A O 1
ATOM 754 N N . PHE A 1 89 ? -6.054 -1.582 7.417 1.00 92.88 89 PHE A N 1
ATOM 755 C CA . PHE A 1 89 ? -4.642 -1.746 7.753 1.00 92.88 89 PHE A CA 1
ATOM 756 C C . PHE A 1 89 ? -4.080 -3.072 7.242 1.00 92.88 89 PHE A C 1
ATOM 758 O O . PHE A 1 89 ? -2.911 -3.124 6.874 1.00 92.88 89 PHE A O 1
ATOM 765 N N . HIS A 1 90 ? -4.884 -4.135 7.189 1.00 93.81 90 HIS A N 1
ATOM 766 C CA . HIS A 1 90 ? -4.451 -5.431 6.672 1.00 93.81 90 HIS A CA 1
ATOM 767 C C . HIS A 1 90 ? -4.175 -5.360 5.171 1.00 93.81 90 HIS A C 1
ATOM 769 O O . HIS A 1 90 ? -3.114 -5.793 4.737 1.00 93.81 90 HIS A O 1
ATOM 775 N N . ALA A 1 91 ? -5.078 -4.761 4.394 1.00 93.44 91 ALA A N 1
ATOM 776 C CA . ALA A 1 91 ? -4.897 -4.586 2.958 1.00 93.44 91 ALA A CA 1
ATOM 777 C C . ALA A 1 91 ? -3.659 -3.733 2.631 1.00 93.44 91 ALA A C 1
ATOM 779 O O . ALA A 1 91 ? -2.831 -4.156 1.826 1.00 93.44 91 ALA A O 1
ATOM 780 N N . ILE A 1 92 ? -3.476 -2.599 3.321 1.00 90.12 92 ILE A N 1
ATOM 781 C CA . ILE A 1 92 ? -2.288 -1.746 3.144 1.00 90.12 92 ILE A CA 1
ATOM 782 C C . ILE A 1 92 ? -1.019 -2.498 3.538 1.00 90.12 92 ILE A C 1
ATOM 784 O O . ILE A 1 92 ? -0.045 -2.509 2.798 1.00 90.12 92 ILE A O 1
ATOM 788 N N . THR A 1 93 ? -1.023 -3.180 4.683 1.00 90.62 93 THR A N 1
ATOM 789 C CA . THR A 1 93 ? 0.166 -3.916 5.126 1.00 90.62 93 THR A CA 1
ATOM 790 C C . THR A 1 93 ? 0.526 -5.033 4.146 1.00 90.62 93 THR A C 1
ATOM 792 O O . THR A 1 93 ? 1.703 -5.219 3.849 1.00 90.62 93 THR A O 1
ATOM 795 N N . LEU A 1 94 ? -0.462 -5.759 3.611 1.00 91.56 94 LEU A N 1
ATOM 796 C CA . LEU A 1 94 ? -0.233 -6.772 2.581 1.00 91.56 94 LEU A CA 1
ATOM 797 C C . LEU A 1 94 ? 0.429 -6.171 1.338 1.00 91.56 94 LEU A C 1
ATOM 799 O O . LEU A 1 94 ? 1.393 -6.754 0.841 1.00 91.56 94 LEU A O 1
ATOM 803 N N . HIS A 1 95 ? -0.072 -5.029 0.855 1.00 90.69 95 HIS A N 1
ATOM 804 C CA . HIS A 1 95 ? 0.488 -4.320 -0.300 1.00 90.69 95 HIS A CA 1
ATOM 805 C C . HIS A 1 95 ? 1.967 -3.994 -0.076 1.00 90.69 95 HIS A C 1
ATOM 807 O O . HIS A 1 95 ? 2.843 -4.380 -0.848 1.00 90.69 95 HIS A O 1
ATOM 813 N N . GLU A 1 96 ? 2.265 -3.380 1.055 1.00 85.44 96 GLU A N 1
ATOM 814 C CA . GLU A 1 96 ? 3.585 -2.828 1.325 1.00 85.44 96 GLU A CA 1
ATOM 815 C C . GLU A 1 96 ? 4.627 -3.897 1.656 1.00 85.44 96 GLU A C 1
ATOM 817 O O . GLU A 1 96 ? 5.768 -3.850 1.200 1.00 85.44 96 GLU A O 1
ATOM 822 N N . VAL A 1 97 ? 4.234 -4.938 2.392 1.00 87.38 97 VAL A N 1
AT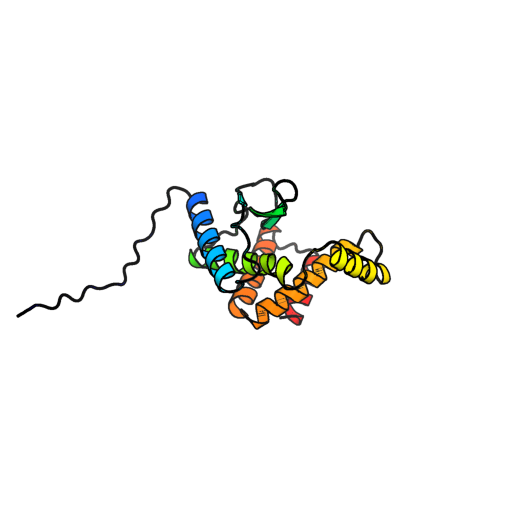OM 823 C CA . VAL A 1 97 ? 5.095 -6.108 2.617 1.00 87.38 97 VAL A CA 1
ATOM 824 C C . VAL A 1 97 ? 5.359 -6.847 1.300 1.00 87.38 97 VAL A C 1
ATOM 826 O O . VAL A 1 97 ? 6.448 -7.392 1.101 1.00 87.38 97 VAL A O 1
ATOM 829 N N . SER A 1 98 ? 4.410 -6.831 0.360 1.00 88.19 98 SER A N 1
ATOM 830 C CA . SER A 1 98 ? 4.585 -7.467 -0.950 1.00 88.19 98 SER A CA 1
ATOM 831 C C . SER A 1 98 ? 5.641 -6.780 -1.816 1.00 88.19 98 SER A C 1
ATOM 833 O O . SER A 1 98 ? 6.287 -7.466 -2.614 1.00 88.19 98 SER A O 1
ATOM 835 N N . HIS A 1 99 ? 5.911 -5.486 -1.611 1.00 84.38 99 HIS A N 1
ATOM 836 C CA . HIS A 1 99 ? 7.056 -4.805 -2.234 1.00 84.38 99 HIS A CA 1
ATOM 837 C C . HIS A 1 99 ? 8.403 -5.412 -1.817 1.00 84.38 99 HIS A C 1
ATOM 839 O O . HIS A 1 99 ? 9.365 -5.333 -2.566 1.00 84.38 99 HIS A O 1
ATOM 845 N N . TYR A 1 100 ? 8.496 -6.112 -0.684 1.00 81.19 100 TYR A N 1
ATOM 846 C CA . TYR A 1 100 ? 9.722 -6.834 -0.307 1.00 81.19 100 TYR A CA 1
ATOM 847 C C . TYR A 1 100 ? 9.805 -8.247 -0.896 1.00 81.19 100 TYR A C 1
ATOM 849 O O . TYR A 1 100 ? 10.896 -8.797 -1.030 1.00 81.19 100 TYR A O 1
ATOM 857 N N . GLN A 1 101 ? 8.665 -8.858 -1.222 1.00 81.50 101 GLN A N 1
ATOM 858 C CA . GLN A 1 101 ? 8.591 -10.273 -1.604 1.00 81.50 101 GLN A CA 1
ATOM 859 C C . GLN A 1 101 ? 8.457 -10.498 -3.108 1.00 81.50 101 GLN A C 1
ATOM 861 O O . GLN A 1 101 ? 8.967 -11.486 -3.636 1.00 81.50 101 GLN A O 1
ATOM 866 N N . ILE A 1 102 ? 7.713 -9.628 -3.789 1.00 82.38 102 ILE A N 1
ATOM 867 C CA . ILE A 1 102 ? 7.311 -9.823 -5.183 1.00 82.38 102 ILE A CA 1
ATOM 868 C C . ILE A 1 102 ? 8.226 -9.022 -6.105 1.00 82.38 102 ILE A C 1
ATOM 870 O O . ILE A 1 102 ? 8.699 -9.558 -7.107 1.00 82.38 102 ILE A O 1
ATOM 874 N N . ILE A 1 103 ? 8.476 -7.757 -5.763 1.00 81.19 103 ILE A N 1
ATOM 875 C CA . ILE A 1 103 ? 9.319 -6.836 -6.534 1.00 81.19 103 ILE A CA 1
ATOM 876 C C . ILE A 1 103 ? 10.243 -6.111 -5.552 1.00 81.19 103 ILE A C 1
ATOM 878 O O . ILE A 1 103 ? 10.018 -4.940 -5.261 1.00 81.19 103 ILE A O 1
ATOM 882 N N . PRO A 1 104 ? 11.257 -6.804 -4.998 1.00 73.38 104 PRO A N 1
ATOM 883 C CA . PRO A 1 104 ? 12.154 -6.194 -4.029 1.00 73.38 104 PRO A CA 1
ATOM 884 C C . PRO A 1 104 ? 12.823 -4.962 -4.638 1.00 73.38 104 PRO A C 1
ATOM 886 O O . PRO A 1 104 ? 13.456 -5.043 -5.692 1.00 73.38 104 PRO A O 1
ATOM 889 N N . TYR A 1 105 ? 12.723 -3.826 -3.947 1.00 65.25 105 TYR A N 1
ATOM 890 C CA . TYR A 1 105 ? 13.459 -2.601 -4.275 1.00 65.25 105 TYR A CA 1
ATOM 891 C C . TYR A 1 105 ? 14.950 -2.720 -3.922 1.00 65.25 105 TYR A C 1
ATOM 893 O O . TYR A 1 105 ? 15.532 -1.842 -3.283 1.00 65.25 105 TYR A O 1
ATOM 901 N N . ASP A 1 106 ? 15.604 -3.811 -4.322 1.00 74.50 106 ASP A N 1
ATOM 902 C CA . ASP A 1 106 ? 17.059 -3.837 -4.329 1.00 74.50 106 ASP A CA 1
ATOM 903 C C . ASP A 1 106 ? 17.588 -2.969 -5.483 1.00 74.50 106 ASP A C 1
ATOM 905 O O . ASP A 1 106 ? 16.941 -2.788 -6.521 1.00 74.50 106 ASP A O 1
ATOM 909 N N . GLY A 1 107 ? 18.775 -2.387 -5.293 1.00 77.50 107 GLY A N 1
ATOM 910 C CA . GLY A 1 107 ? 19.329 -1.419 -6.241 1.00 77.50 107 GLY A CA 1
ATOM 911 C C . GLY A 1 107 ? 19.516 -1.978 -7.657 1.00 77.50 107 GLY A C 1
ATOM 912 O O . GLY A 1 107 ? 19.436 -1.219 -8.622 1.00 77.50 107 GLY A O 1
ATOM 913 N N . LEU A 1 108 ? 19.720 -3.293 -7.804 1.00 85.00 108 LEU A N 1
ATOM 914 C CA . LEU A 1 108 ? 19.915 -3.928 -9.106 1.00 85.00 108 LEU A CA 1
ATOM 915 C C . LEU A 1 108 ? 18.586 -4.106 -9.845 1.00 85.00 108 LEU A C 1
ATOM 917 O O . LEU A 1 108 ? 18.503 -3.787 -11.035 1.00 85.00 108 LEU A O 1
ATOM 921 N N . ILE A 1 109 ? 17.559 -4.620 -9.166 1.00 84.88 109 ILE A N 1
ATOM 922 C CA . ILE A 1 109 ? 16.221 -4.783 -9.745 1.00 84.88 109 ILE A CA 1
ATOM 923 C C . ILE A 1 109 ? 15.634 -3.420 -10.096 1.00 84.88 109 ILE A C 1
ATOM 925 O O . ILE A 1 109 ? 15.194 -3.233 -11.232 1.00 84.88 109 ILE A O 1
ATOM 929 N N . ASN A 1 110 ? 15.728 -2.441 -9.193 1.00 85.19 110 ASN A N 1
ATOM 930 C CA . ASN A 1 110 ? 15.244 -1.089 -9.460 1.00 85.19 110 ASN A CA 1
ATOM 931 C C . ASN A 1 110 ? 15.933 -0.465 -10.690 1.00 85.19 110 ASN A C 1
ATOM 933 O O . ASN A 1 110 ? 15.264 0.042 -11.588 1.00 85.19 110 ASN A O 1
ATOM 937 N N . ALA A 1 111 ? 17.262 -0.586 -10.808 1.00 89.19 111 ALA A N 1
ATOM 938 C CA . ALA A 1 111 ? 17.994 -0.082 -11.974 1.00 89.19 111 ALA A CA 1
ATOM 939 C C . ALA A 1 111 ? 17.555 -0.752 -13.290 1.00 89.19 111 ALA A C 1
ATOM 941 O O . ALA A 1 111 ? 17.390 -0.074 -14.305 1.00 89.19 111 ALA A O 1
ATOM 942 N N . LYS A 1 112 ? 17.321 -2.073 -13.281 1.00 91.94 112 LYS A N 1
ATOM 943 C CA . LYS A 1 112 ? 16.822 -2.805 -14.459 1.00 91.94 112 LYS A CA 1
ATOM 944 C C . LYS A 1 112 ? 15.419 -2.355 -14.864 1.00 91.94 112 LYS A C 1
ATOM 946 O O . LYS A 1 112 ? 15.159 -2.192 -16.057 1.00 91.94 112 LYS A O 1
ATOM 951 N N . LEU A 1 113 ? 14.529 -2.152 -13.893 1.00 91.62 113 LEU A N 1
ATOM 952 C CA . LEU A 1 113 ? 13.166 -1.680 -14.138 1.00 91.62 113 LEU A CA 1
ATOM 953 C C . LEU A 1 113 ? 13.169 -0.254 -14.701 1.00 91.62 113 LEU A C 1
ATOM 955 O O . LEU A 1 113 ? 12.514 -0.001 -15.712 1.00 91.62 113 LEU A O 1
ATOM 959 N N . LEU A 1 114 ? 13.971 0.646 -14.124 1.00 93.75 114 LEU A N 1
ATOM 960 C CA . LEU A 1 114 ? 14.140 2.012 -14.626 1.00 93.75 114 LEU A CA 1
ATOM 961 C C . LEU A 1 114 ? 14.692 2.020 -16.053 1.00 93.75 114 LEU A C 1
ATOM 963 O O . LEU A 1 114 ? 14.123 2.674 -16.924 1.00 93.75 114 LEU A O 1
ATOM 967 N N . GLN A 1 115 ? 15.736 1.232 -16.331 1.00 94.69 115 GLN A N 1
ATOM 968 C CA . GLN A 1 115 ? 16.300 1.116 -17.678 1.00 94.69 115 GLN A CA 1
ATOM 969 C C . GLN A 1 115 ? 15.272 0.587 -18.690 1.00 94.69 115 GLN A C 1
ATOM 971 O O . GLN A 1 115 ? 15.265 1.013 -19.845 1.00 94.69 115 GLN A O 1
ATOM 976 N N . ALA A 1 116 ? 14.402 -0.340 -18.281 1.00 94.75 116 ALA A N 1
ATOM 977 C CA . ALA A 1 116 ? 13.323 -0.834 -19.129 1.00 94.75 116 ALA A CA 1
ATOM 978 C C . ALA A 1 116 ? 12.261 0.247 -19.387 1.00 94.75 116 ALA A C 1
ATOM 980 O O . ALA A 1 116 ? 11.879 0.452 -20.539 1.00 94.75 116 ALA A O 1
ATOM 981 N N . ALA A 1 117 ? 11.835 0.976 -18.352 1.00 95.81 117 ALA A N 1
ATOM 982 C CA . ALA A 1 117 ? 10.869 2.067 -18.477 1.00 95.81 117 ALA A CA 1
ATOM 983 C C . ALA A 1 117 ? 11.401 3.207 -19.363 1.00 95.81 117 ALA A C 1
ATOM 985 O O . ALA A 1 117 ? 10.676 3.710 -20.221 1.00 95.81 117 ALA A O 1
ATOM 986 N N . MET A 1 118 ? 12.688 3.545 -19.240 1.00 96.56 118 MET A N 1
ATOM 987 C CA . MET A 1 118 ? 13.354 4.591 -20.030 1.00 96.56 118 MET A CA 1
ATOM 988 C C . MET A 1 118 ? 13.374 4.326 -21.546 1.00 96.56 118 MET A C 1
ATOM 990 O O . MET A 1 118 ? 13.645 5.231 -22.330 1.00 96.56 118 MET A O 1
ATOM 994 N N . LYS A 1 119 ? 13.058 3.102 -21.993 1.00 96.88 119 LYS A N 1
ATOM 995 C CA . LYS A 1 119 ? 12.857 2.800 -23.423 1.00 96.88 119 LYS A CA 1
ATOM 996 C C . LYS A 1 119 ? 11.547 3.366 -23.975 1.00 96.88 119 LYS A C 1
ATOM 998 O O . LYS A 1 119 ? 11.403 3.482 -25.189 1.00 96.88 119 LYS A O 1
ATOM 1003 N N . HIS A 1 120 ? 10.591 3.673 -23.100 1.00 96.56 120 HIS A N 1
ATOM 1004 C CA . HIS A 1 120 ? 9.236 4.097 -23.458 1.00 96.56 120 HIS A CA 1
ATOM 1005 C C . HIS A 1 120 ? 8.883 5.487 -22.928 1.00 96.56 120 HIS A C 1
ATOM 1007 O O . HIS A 1 120 ? 8.024 6.156 -23.499 1.00 96.56 120 HIS A O 1
ATOM 1013 N N . VAL A 1 121 ? 9.536 5.926 -21.853 1.00 95.62 121 VAL A N 1
ATOM 1014 C CA . VAL A 1 121 ? 9.334 7.242 -21.243 1.00 95.62 121 VAL A CA 1
ATOM 1015 C C . VAL A 1 121 ? 10.673 7.910 -20.950 1.00 95.62 121 VAL A C 1
ATOM 1017 O O . VAL A 1 121 ? 11.709 7.259 -20.932 1.00 95.62 121 VAL A O 1
ATOM 1020 N N . ASN A 1 122 ? 10.671 9.221 -20.714 1.00 94.69 122 ASN A N 1
ATOM 1021 C CA . ASN A 1 122 ? 11.891 9.915 -20.302 1.00 94.69 122 ASN A CA 1
ATOM 1022 C C . ASN A 1 122 ? 12.280 9.588 -18.847 1.00 94.69 122 ASN A C 1
ATOM 1024 O O . ASN A 1 122 ? 11.477 9.075 -18.065 1.00 94.69 122 ASN A O 1
ATOM 1028 N N . GLU A 1 123 ? 13.509 9.953 -18.485 1.00 92.75 123 GLU A N 1
ATOM 1029 C CA . GLU A 1 123 ? 14.108 9.729 -17.162 1.00 92.75 123 GLU A CA 1
ATOM 1030 C C . GLU A 1 123 ? 13.253 10.253 -16.003 1.00 92.75 123 GLU A C 1
ATOM 1032 O O . GLU A 1 123 ? 13.139 9.587 -14.980 1.00 92.75 123 GLU A O 1
ATOM 1037 N N . ASN A 1 124 ? 12.579 11.392 -16.182 1.00 93.19 124 ASN A N 1
ATOM 1038 C CA . ASN A 1 124 ? 11.753 11.994 -15.133 1.00 93.19 124 ASN A CA 1
ATOM 1039 C C . ASN A 1 124 ? 10.460 11.208 -14.867 1.00 93.19 124 ASN A C 1
ATOM 1041 O O . ASN A 1 124 ? 9.925 11.264 -13.763 1.00 93.19 124 ASN A O 1
ATOM 1045 N N . HIS A 1 125 ? 9.943 10.486 -15.866 1.00 93.38 125 HIS A N 1
ATOM 1046 C CA . HIS A 1 125 ? 8.710 9.701 -15.733 1.00 93.38 125 HIS A CA 1
ATOM 1047 C C . HIS A 1 125 ? 8.978 8.226 -15.426 1.00 93.38 125 HIS A C 1
ATOM 1049 O O . HIS A 1 125 ? 8.086 7.543 -14.925 1.00 93.38 125 HIS A O 1
ATOM 1055 N N . ALA A 1 126 ? 10.186 7.724 -15.698 1.00 94.00 126 ALA A N 1
ATOM 1056 C CA . ALA A 1 126 ? 10.533 6.323 -15.479 1.00 94.00 126 ALA A CA 1
ATOM 1057 C C . ALA A 1 126 ? 10.253 5.835 -14.039 1.00 94.00 126 ALA A C 1
ATOM 1059 O O . ALA A 1 126 ? 9.623 4.784 -13.917 1.00 94.00 126 ALA A O 1
ATOM 1060 N N . PRO A 1 127 ? 10.590 6.576 -12.960 1.00 90.75 127 PRO A N 1
ATOM 1061 C CA . PRO A 1 127 ? 10.276 6.145 -11.595 1.00 90.75 127 PRO A CA 1
ATOM 1062 C C . PRO A 1 127 ? 8.774 5.985 -11.335 1.00 90.75 127 PRO A C 1
ATOM 1064 O O . PRO A 1 127 ? 8.356 5.020 -10.704 1.00 90.75 127 PRO A O 1
ATOM 1067 N N . ILE A 1 128 ? 7.951 6.893 -11.874 1.00 90.56 128 ILE A N 1
ATOM 1068 C CA . ILE A 1 128 ? 6.488 6.846 -11.723 1.00 90.56 128 ILE A CA 1
ATOM 1069 C C . ILE A 1 128 ? 5.932 5.591 -12.401 1.00 90.56 128 ILE A C 1
ATOM 1071 O O . ILE A 1 128 ? 5.097 4.896 -11.830 1.00 90.56 128 ILE A O 1
ATOM 1075 N N . ILE A 1 129 ? 6.411 5.287 -13.612 1.00 92.12 129 ILE A N 1
ATOM 1076 C CA . ILE A 1 129 ? 5.985 4.100 -14.359 1.00 92.12 129 ILE A CA 1
ATOM 1077 C C . ILE A 1 129 ? 6.405 2.818 -13.639 1.00 92.12 129 ILE A C 1
ATOM 1079 O O . ILE A 1 129 ? 5.596 1.903 -13.526 1.00 92.12 129 ILE A O 1
ATOM 1083 N N . VAL A 1 130 ? 7.638 2.747 -13.132 1.00 91.56 130 VAL A N 1
ATOM 1084 C CA . VAL A 1 130 ? 8.117 1.567 -12.399 1.00 91.56 130 VAL A CA 1
ATOM 1085 C C . VAL A 1 130 ? 7.269 1.309 -11.156 1.00 91.56 130 VAL A C 1
ATOM 1087 O O . VAL A 1 130 ? 6.780 0.190 -11.007 1.00 91.56 130 VAL A O 1
ATOM 1090 N N . ASN A 1 131 ? 7.033 2.331 -10.327 1.00 88.94 131 ASN A N 1
ATOM 1091 C CA . ASN A 1 131 ? 6.208 2.189 -9.123 1.00 88.94 131 ASN A CA 1
ATOM 1092 C C . ASN A 1 131 ? 4.782 1.753 -9.480 1.00 88.94 131 ASN A C 1
ATOM 1094 O O . ASN A 1 131 ? 4.280 0.780 -8.930 1.00 88.94 131 ASN A O 1
ATOM 1098 N N . LEU A 1 132 ? 4.170 2.390 -10.483 1.00 91.38 132 LEU A N 1
ATOM 1099 C CA . LEU A 1 132 ? 2.805 2.063 -10.889 1.00 91.38 132 LEU A CA 1
ATOM 1100 C C . LEU A 1 132 ? 2.656 0.606 -11.358 1.00 91.38 132 LEU A C 1
ATOM 1102 O O . LEU A 1 132 ? 1.701 -0.081 -11.000 1.00 91.38 132 LEU A O 1
ATOM 1106 N N . PHE A 1 133 ? 3.590 0.123 -12.180 1.00 91.62 133 PHE A N 1
ATOM 1107 C CA . PHE A 1 133 ? 3.558 -1.265 -12.640 1.00 91.62 133 PHE A CA 1
ATOM 1108 C C . PHE A 1 133 ? 3.866 -2.253 -11.513 1.00 91.62 133 PHE A C 1
ATOM 1110 O O . PHE A 1 133 ? 3.311 -3.355 -11.518 1.00 91.62 133 PHE A O 1
ATOM 1117 N N . ALA A 1 134 ? 4.729 -1.879 -10.565 1.00 90.88 134 ALA A N 1
ATOM 1118 C CA . ALA A 1 134 ? 4.999 -2.706 -9.399 1.00 90.88 134 ALA A CA 1
ATOM 1119 C C . ALA A 1 134 ? 3.727 -2.907 -8.563 1.00 90.88 134 ALA A C 1
ATOM 1121 O O . ALA A 1 134 ? 3.354 -4.053 -8.293 1.00 90.88 134 ALA A O 1
ATOM 1122 N N . ASP A 1 135 ? 3.015 -1.815 -8.281 1.00 91.62 135 ASP A N 1
ATOM 1123 C CA . ASP A 1 135 ? 1.744 -1.822 -7.554 1.00 91.62 135 ASP A CA 1
ATOM 1124 C C . ASP A 1 135 ? 0.702 -2.687 -8.271 1.00 91.62 135 ASP A C 1
ATOM 1126 O O . ASP A 1 135 ? 0.118 -3.578 -7.661 1.00 91.62 135 ASP A O 1
ATOM 1130 N N . PHE A 1 136 ? 0.537 -2.544 -9.592 1.00 93.31 136 PHE A N 1
ATOM 1131 C CA . PHE A 1 136 ? -0.387 -3.393 -10.357 1.00 93.31 136 PHE A CA 1
ATOM 1132 C C . PHE A 1 136 ? -0.063 -4.888 -10.241 1.00 93.31 136 PHE A C 1
ATOM 1134 O O . PHE A 1 136 ? -0.956 -5.717 -10.041 1.00 93.31 136 PHE A O 1
ATOM 1141 N N . ILE A 1 137 ? 1.208 -5.272 -10.359 1.00 92.81 137 ILE A N 1
ATOM 1142 C CA . ILE A 1 137 ? 1.599 -6.684 -10.245 1.00 92.81 137 ILE A CA 1
ATOM 1143 C C . ILE A 1 137 ? 1.306 -7.213 -8.835 1.00 92.81 137 ILE A C 1
ATOM 1145 O O . ILE A 1 137 ? 0.804 -8.336 -8.690 1.00 92.81 137 ILE A O 1
ATOM 1149 N N . ILE A 1 138 ? 1.612 -6.418 -7.810 1.00 92.06 138 ILE A N 1
ATOM 1150 C CA . ILE A 1 138 ? 1.365 -6.753 -6.407 1.00 92.06 138 ILE A CA 1
ATOM 1151 C C . ILE A 1 138 ? -0.131 -6.889 -6.147 1.00 92.06 138 ILE A C 1
ATOM 1153 O O . ILE A 1 138 ? -0.575 -7.949 -5.703 1.00 92.06 138 ILE A O 1
ATOM 1157 N N . ASP A 1 139 ? -0.918 -5.884 -6.509 1.00 93.25 139 ASP A N 1
ATOM 1158 C CA . ASP A 1 139 ? -2.353 -5.846 -6.249 1.00 93.25 139 ASP A CA 1
ATOM 1159 C C . ASP A 1 139 ? -3.089 -6.955 -6.990 1.00 93.25 139 ASP A C 1
ATOM 1161 O O . ASP A 1 139 ? -3.991 -7.577 -6.425 1.00 93.25 139 ASP A O 1
ATOM 1165 N N . LYS A 1 140 ? -2.663 -7.307 -8.213 1.00 94.44 140 LYS A N 1
ATOM 1166 C CA . LYS A 1 140 ? -3.224 -8.477 -8.898 1.00 94.44 140 LYS A CA 1
ATOM 1167 C C . LYS A 1 140 ? -2.938 -9.764 -8.133 1.00 94.44 140 LYS A C 1
ATOM 1169 O O . LYS A 1 140 ? -3.838 -10.586 -7.955 1.00 94.44 140 LYS A O 1
ATOM 1174 N N . LYS A 1 141 ? -1.701 -9.969 -7.672 1.00 93.38 141 LYS A N 1
ATOM 1175 C CA . LYS A 1 141 ? -1.342 -11.166 -6.893 1.00 93.38 141 LYS A CA 1
ATOM 1176 C C . LYS A 1 141 ? -2.088 -11.221 -5.561 1.00 93.38 141 LYS A C 1
ATOM 1178 O O . LYS A 1 141 ? -2.564 -12.292 -5.184 1.00 93.38 141 LYS A O 1
ATOM 1183 N N . LEU A 1 142 ? -2.231 -10.086 -4.881 1.00 93.19 142 LEU A N 1
ATOM 1184 C CA . LEU A 1 142 ? -2.995 -9.990 -3.642 1.00 93.19 142 LEU A CA 1
ATOM 1185 C C . LEU A 1 142 ? -4.478 -10.243 -3.876 1.00 93.19 142 LEU A C 1
ATOM 1187 O O . LEU A 1 142 ? -5.073 -11.001 -3.120 1.00 93.19 142 LEU A O 1
ATOM 1191 N N . TYR A 1 143 ? -5.064 -9.709 -4.945 1.00 95.00 143 TYR A N 1
ATOM 1192 C CA . TYR A 1 143 ? -6.456 -9.966 -5.302 1.00 95.00 143 TYR A CA 1
ATOM 1193 C C . TYR A 1 143 ? -6.725 -11.444 -5.588 1.00 95.00 143 TYR A C 1
ATOM 1195 O O . TYR A 1 143 ? -7.736 -11.977 -5.141 1.00 95.00 143 TYR A O 1
ATOM 1203 N N . LEU A 1 144 ? -5.807 -12.141 -6.266 1.00 93.88 144 LEU A N 1
ATOM 1204 C CA . LEU A 1 144 ? -5.947 -13.583 -6.498 1.00 93.88 144 LEU A CA 1
ATOM 1205 C C . LEU A 1 144 ? -6.005 -14.388 -5.187 1.00 93.88 144 LEU A C 1
ATOM 1207 O O . LEU A 1 144 ? -6.629 -15.447 -5.154 1.00 93.88 144 LEU A O 1
ATOM 1211 N N . ARG A 1 145 ? -5.377 -13.897 -4.110 1.00 93.00 145 ARG A N 1
ATOM 1212 C CA . ARG A 1 145 ? -5.344 -14.563 -2.797 1.00 93.00 145 ARG A CA 1
ATOM 1213 C C . ARG A 1 145 ? -6.418 -14.052 -1.827 1.00 93.00 145 ARG A C 1
ATOM 1215 O O . ARG A 1 145 ? -6.960 -14.839 -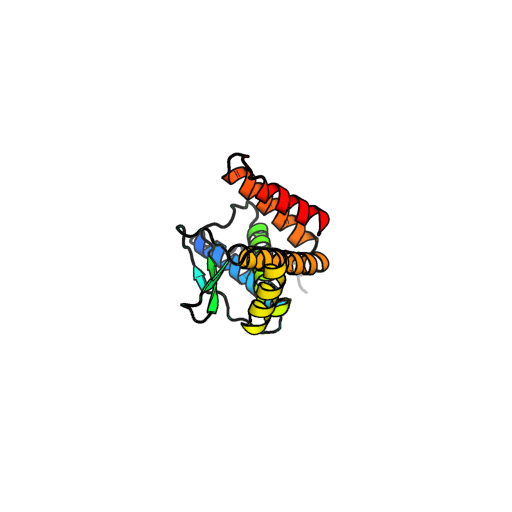1.057 1.00 93.00 145 ARG A O 1
ATOM 1222 N N . TYR A 1 146 ? -6.750 -12.764 -1.882 1.00 94.38 146 TYR A N 1
ATOM 1223 C CA . TYR A 1 146 ? -7.670 -12.058 -0.982 1.00 94.38 146 TYR A CA 1
ATOM 1224 C C . TYR A 1 146 ? -8.698 -11.206 -1.756 1.00 94.38 146 TYR A C 1
ATOM 1226 O O . TYR A 1 146 ? -8.810 -9.998 -1.521 1.00 94.38 146 TYR A O 1
ATOM 1234 N N . PRO A 1 147 ? -9.498 -11.795 -2.662 1.00 94.62 147 PRO A N 1
ATOM 1235 C CA . PRO A 1 147 ? -10.304 -11.032 -3.621 1.00 94.62 147 PRO A CA 1
ATOM 1236 C C . PRO A 1 147 ? -11.322 -10.105 -2.952 1.00 94.62 147 PRO A C 1
ATOM 1238 O O . PRO A 1 147 ? -11.532 -8.975 -3.396 1.00 94.62 147 PRO A O 1
ATOM 1241 N N . GLN A 1 148 ? -11.934 -10.561 -1.854 1.00 95.50 148 GLN A N 1
ATOM 1242 C CA . GLN A 1 148 ? -12.920 -9.783 -1.101 1.00 95.50 148 GLN A CA 1
ATOM 1243 C C . GLN A 1 148 ? -12.284 -8.582 -0.395 1.00 95.50 148 GLN A C 1
ATOM 1245 O O . GLN A 1 148 ? -12.826 -7.483 -0.475 1.00 95.50 148 GLN A O 1
ATOM 1250 N N . LEU A 1 149 ? -11.131 -8.785 0.253 1.00 95.25 149 LEU A N 1
ATOM 1251 C CA . LEU A 1 149 ? -10.425 -7.740 0.993 1.00 95.25 149 LEU A CA 1
ATOM 1252 C C . LEU A 1 149 ? -9.941 -6.636 0.050 1.00 95.25 149 LEU A C 1
ATOM 1254 O O . LEU A 1 149 ? -10.234 -5.469 0.286 1.00 95.25 149 LEU A O 1
ATOM 1258 N N . ILE A 1 150 ? -9.270 -7.013 -1.043 1.00 94.44 150 ILE A N 1
ATOM 1259 C CA . ILE A 1 150 ? -8.722 -6.054 -2.011 1.00 94.44 150 ILE A CA 1
ATOM 1260 C C . ILE A 1 150 ? -9.845 -5.319 -2.755 1.00 94.44 150 ILE A C 1
ATOM 1262 O O . ILE A 1 150 ? -9.803 -4.101 -2.899 1.00 94.44 150 ILE A O 1
ATOM 1266 N N . SER A 1 151 ? -10.921 -6.016 -3.144 1.00 93.38 151 SER A N 1
ATOM 1267 C CA . SER A 1 151 ? -12.100 -5.352 -3.731 1.00 93.38 151 SER A CA 1
ATOM 1268 C C . SER A 1 151 ? -12.746 -4.344 -2.785 1.00 93.38 151 SER A C 1
ATOM 1270 O O . SER A 1 151 ? -13.240 -3.301 -3.219 1.00 93.38 151 SER A O 1
ATOM 1272 N N . TRP A 1 152 ? -12.836 -4.693 -1.501 1.00 94.62 152 TRP A N 1
ATOM 1273 C CA . TRP A 1 152 ? -13.415 -3.826 -0.485 1.00 94.62 152 TRP A CA 1
ATOM 1274 C C . TRP A 1 152 ? -12.531 -2.599 -0.238 1.00 94.62 152 TRP A C 1
ATOM 1276 O O . TRP A 1 152 ? -13.060 -1.485 -0.184 1.00 94.62 152 TRP A O 1
ATOM 1286 N N . GLU A 1 153 ? -11.212 -2.784 -0.154 1.00 92.62 153 GLU A N 1
ATOM 1287 C CA . GLU A 1 153 ? -10.247 -1.700 0.049 1.00 92.62 153 GLU A CA 1
ATOM 1288 C C . GLU A 1 153 ? -10.314 -0.704 -1.114 1.00 92.62 153 GLU A C 1
ATOM 1290 O O . GLU A 1 153 ? -10.582 0.472 -0.879 1.00 92.62 153 GLU A O 1
ATOM 1295 N N . LEU A 1 154 ? -10.257 -1.166 -2.367 1.00 90.44 154 LEU A N 1
ATOM 1296 C CA . LEU A 1 154 ? -10.277 -0.272 -3.529 1.00 90.44 154 LEU A CA 1
ATOM 1297 C C . LEU A 1 154 ? -11.563 0.546 -3.630 1.00 90.44 154 LEU A C 1
ATOM 1299 O O . LEU A 1 154 ? -11.532 1.746 -3.906 1.00 90.44 154 LEU A O 1
ATOM 1303 N N . LYS A 1 155 ? -12.719 -0.074 -3.359 1.00 91.12 155 LYS A N 1
ATOM 1304 C CA . LYS A 1 155 ? -14.009 0.639 -3.314 1.00 91.12 155 LYS A CA 1
ATOM 1305 C C . LYS A 1 155 ? -14.034 1.681 -2.201 1.00 91.12 155 LYS A C 1
ATOM 1307 O O . LYS A 1 155 ? -14.635 2.746 -2.362 1.00 91.12 155 LYS A O 1
ATOM 1312 N N . THR A 1 156 ? -13.423 1.363 -1.069 1.00 90.81 156 THR A N 1
ATOM 1313 C CA . THR A 1 156 ? -13.321 2.253 0.086 1.00 90.81 156 THR A CA 1
ATOM 1314 C C . THR A 1 156 ? -12.414 3.441 -0.218 1.00 90.81 156 THR A C 1
ATOM 1316 O O . THR A 1 156 ? -12.823 4.586 -0.015 1.00 90.81 156 THR A O 1
ATOM 1319 N N . THR A 1 157 ? -11.240 3.189 -0.788 1.00 87.00 157 THR A N 1
ATOM 1320 C CA . THR A 1 157 ? -10.266 4.207 -1.187 1.00 87.00 157 THR A CA 1
ATOM 1321 C C . THR A 1 157 ? -10.815 5.106 -2.290 1.00 87.00 157 THR A C 1
ATOM 1323 O O . THR A 1 157 ? -10.741 6.330 -2.172 1.00 87.00 157 THR A O 1
ATOM 1326 N N . TYR A 1 158 ? -11.497 4.540 -3.291 1.00 87.56 158 TYR A N 1
ATOM 1327 C CA . TYR A 1 158 ? -12.215 5.314 -4.307 1.00 87.56 158 TYR A CA 1
ATOM 1328 C C . TYR A 1 158 ? -13.222 6.290 -3.682 1.00 87.56 158 TYR A C 1
ATOM 1330 O O . TYR A 1 158 ? -13.185 7.490 -3.958 1.00 87.56 158 TYR A O 1
ATOM 1338 N N . LYS A 1 159 ? -14.094 5.800 -2.787 1.00 88.56 159 LYS A N 1
ATOM 1339 C CA . LYS A 1 159 ? -15.076 6.644 -2.084 1.00 88.56 159 LYS A CA 1
ATOM 1340 C C . LYS A 1 159 ? -14.398 7.723 -1.243 1.00 88.56 159 LYS A C 1
ATOM 1342 O O . LYS A 1 159 ? -14.874 8.855 -1.211 1.00 88.56 159 LYS A O 1
ATOM 1347 N N . HIS A 1 160 ? -13.299 7.388 -0.571 1.00 85.06 160 HIS A N 1
ATOM 1348 C CA . HIS A 1 160 ? -12.549 8.344 0.235 1.00 85.06 160 HIS A CA 1
ATOM 1349 C C . HIS A 1 160 ? -11.968 9.477 -0.622 1.00 85.06 160 HIS A C 1
ATOM 1351 O O . HIS A 1 160 ? -12.159 10.646 -0.291 1.00 85.06 160 HIS A O 1
ATOM 1357 N N . ILE A 1 161 ? -11.328 9.145 -1.748 1.00 84.31 161 ILE A N 1
ATOM 1358 C CA . ILE A 1 161 ? -10.756 10.122 -2.688 1.00 84.31 161 ILE A CA 1
ATOM 1359 C C . ILE A 1 161 ? -11.854 11.005 -3.292 1.00 84.31 161 ILE A C 1
ATOM 1361 O O . ILE A 1 161 ? -11.713 12.228 -3.325 1.00 84.31 161 ILE A O 1
ATOM 1365 N N . LEU A 1 162 ? -12.963 10.397 -3.723 1.00 86.50 162 LEU A N 1
ATOM 1366 C CA . LEU A 1 162 ? -14.117 11.106 -4.275 1.00 86.50 162 LEU A CA 1
ATOM 1367 C C . LEU A 1 162 ? -14.676 12.129 -3.270 1.00 86.50 162 LEU A C 1
ATOM 1369 O O . LEU A 1 162 ? -14.855 13.298 -3.612 1.00 86.50 162 LEU A O 1
ATOM 1373 N N . ASN A 1 163 ? -14.881 11.709 -2.019 1.00 85.81 163 ASN A N 1
ATOM 1374 C CA . ASN A 1 163 ? -15.390 12.575 -0.956 1.00 85.81 163 ASN A CA 1
ATOM 1375 C C . ASN A 1 163 ? -14.399 13.692 -0.601 1.00 85.81 163 ASN A C 1
ATOM 1377 O O . ASN A 1 163 ? -14.804 14.842 -0.448 1.00 85.81 163 ASN A O 1
ATOM 1381 N N . LYS A 1 164 ? -13.100 13.375 -0.497 1.00 83.06 164 LYS A N 1
ATOM 1382 C CA . LYS A 1 164 ? -12.049 14.350 -0.157 1.00 83.06 164 LYS A CA 1
ATOM 1383 C C . LYS A 1 164 ? -11.919 15.449 -1.213 1.00 83.06 164 LYS A C 1
ATOM 1385 O O . LYS A 1 164 ? -11.656 16.596 -0.864 1.00 83.06 164 LYS A O 1
ATOM 1390 N N . ASN A 1 165 ? -12.138 15.114 -2.484 1.00 83.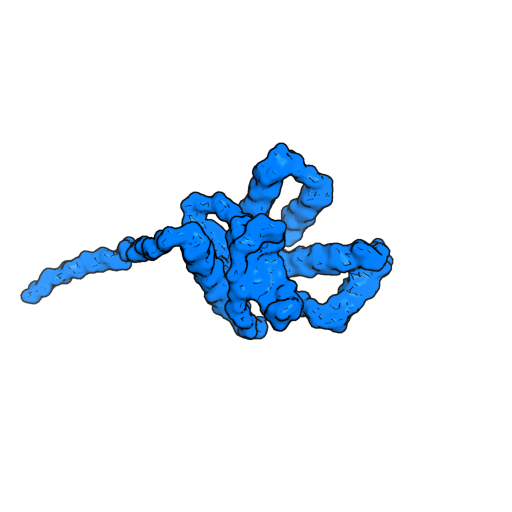31 165 ASN A N 1
ATOM 1391 C CA . ASN A 1 165 ? -12.007 16.051 -3.596 1.00 83.31 165 ASN A CA 1
ATOM 1392 C C . ASN A 1 165 ? -13.345 16.656 -4.059 1.00 83.31 165 ASN A C 1
ATOM 1394 O O . ASN A 1 165 ? -13.417 17.170 -5.173 1.00 83.31 165 ASN A O 1
ATOM 1398 N N . ASN A 1 166 ? -14.412 16.601 -3.249 1.00 83.88 166 ASN A N 1
ATOM 1399 C CA . ASN A 1 166 ? -15.740 17.129 -3.606 1.00 83.88 166 ASN A CA 1
ATOM 1400 C C . ASN A 1 166 ? -16.245 16.628 -4.977 1.00 83.88 166 ASN A C 1
ATOM 1402 O O . ASN A 1 166 ? -16.750 17.406 -5.785 1.00 83.88 166 ASN A O 1
ATOM 1406 N N . ASN A 1 167 ? -16.083 15.330 -5.252 1.00 82.50 167 ASN A N 1
ATOM 1407 C CA . ASN A 1 167 ? -16.403 14.680 -6.532 1.00 82.50 167 ASN A CA 1
ATOM 1408 C C . ASN A 1 167 ? -15.571 15.148 -7.741 1.00 82.50 167 ASN A C 1
ATOM 1410 O O . ASN A 1 167 ? -15.915 14.822 -8.876 1.00 82.50 167 ASN A O 1
ATOM 1414 N N . ASN A 1 168 ? -14.467 15.865 -7.527 1.00 86.69 168 ASN A N 1
ATOM 1415 C CA . ASN A 1 168 ? -13.556 16.265 -8.594 1.00 86.69 168 ASN A CA 1
ATOM 1416 C C . ASN A 1 168 ? -12.354 15.310 -8.660 1.00 86.69 168 ASN A C 1
ATOM 1418 O O . ASN A 1 168 ? -11.411 15.406 -7.875 1.00 86.69 168 ASN A O 1
ATOM 1422 N N . ILE A 1 169 ? -12.398 14.347 -9.579 1.00 86.94 169 ILE A N 1
ATOM 1423 C CA . ILE A 1 169 ? -11.330 13.360 -9.775 1.00 86.94 169 ILE A CA 1
ATOM 1424 C C . ILE A 1 169 ? -10.545 13.716 -11.040 1.00 86.94 169 ILE A C 1
ATOM 1426 O O . ILE A 1 169 ? -11.123 14.015 -12.081 1.00 86.94 169 ILE A O 1
ATOM 1430 N N . SER A 1 170 ? -9.212 13.667 -10.958 1.00 89.12 170 SER A N 1
ATOM 1431 C CA . SER A 1 170 ? -8.351 13.922 -12.115 1.00 89.12 170 SER A CA 1
ATOM 1432 C C . SER A 1 170 ? -8.506 12.841 -13.195 1.00 89.12 170 SER A C 1
ATOM 1434 O O . SER A 1 170 ? -8.751 11.672 -12.888 1.00 89.12 170 SER A O 1
ATOM 1436 N N . ASN A 1 171 ? -8.265 13.195 -14.462 1.00 91.44 171 ASN A N 1
ATOM 1437 C CA . ASN A 1 171 ? -8.260 12.223 -15.565 1.00 91.44 171 ASN A CA 1
ATOM 1438 C C . ASN A 1 171 ? -7.263 11.078 -15.333 1.00 91.44 171 ASN A C 1
ATOM 1440 O O . ASN A 1 171 ? -7.535 9.940 -15.706 1.00 91.44 171 ASN A O 1
ATOM 1444 N N . PHE A 1 172 ? -6.128 11.365 -14.690 1.00 88.44 172 PHE A N 1
ATOM 1445 C CA . PHE A 1 172 ? -5.143 10.343 -14.355 1.00 88.44 172 PHE A CA 1
ATOM 1446 C C . PHE A 1 172 ? -5.685 9.358 -13.315 1.00 88.44 172 PHE A C 1
ATOM 1448 O O . PHE A 1 172 ? -5.590 8.153 -13.507 1.00 88.44 172 PHE A O 1
ATOM 1455 N N . SER A 1 173 ? -6.341 9.846 -12.262 1.00 88.12 173 SER A N 1
ATOM 1456 C CA . SER A 1 173 ? -6.988 8.983 -11.268 1.00 88.12 173 SER A CA 1
ATOM 1457 C C . SER A 1 173 ? -8.093 8.119 -11.891 1.00 88.12 173 SER A C 1
ATOM 1459 O O . SER A 1 173 ? -8.161 6.930 -11.600 1.00 88.12 173 SER A O 1
ATOM 1461 N N . LEU A 1 174 ? -8.916 8.676 -12.792 1.00 89.62 174 LEU A N 1
ATOM 1462 C CA . LEU A 1 174 ? -9.921 7.901 -13.538 1.00 89.62 174 LEU A CA 1
ATOM 1463 C C . LEU A 1 174 ? -9.280 6.808 -14.401 1.00 89.62 174 LEU A C 1
ATOM 1465 O O . LEU A 1 174 ? -9.764 5.678 -14.420 1.00 89.62 174 LEU A O 1
ATOM 1469 N N . TYR A 1 175 ? -8.178 7.132 -15.081 1.00 91.50 175 TYR A N 1
ATOM 1470 C CA . TYR A 1 175 ? -7.400 6.154 -15.835 1.00 91.50 175 TYR A CA 1
ATOM 1471 C C . TYR A 1 175 ? -6.890 5.027 -14.926 1.00 91.50 175 TYR A C 1
ATOM 1473 O O . TYR A 1 175 ? -7.089 3.860 -15.250 1.00 91.50 175 TYR A O 1
ATOM 1481 N N . LEU A 1 176 ? -6.313 5.356 -13.766 1.00 91.12 176 LEU A N 1
ATOM 1482 C CA . LEU A 1 176 ? -5.830 4.359 -12.806 1.00 91.12 176 LEU A CA 1
ATOM 1483 C C . LEU A 1 176 ? -6.948 3.437 -12.316 1.00 91.12 176 LEU A C 1
ATOM 1485 O O . LEU A 1 176 ? -6.791 2.219 -12.356 1.00 91.12 176 LEU A O 1
ATOM 1489 N N . PHE A 1 177 ? -8.098 3.992 -11.922 1.00 89.56 177 PHE A N 1
ATOM 1490 C CA . PHE A 1 177 ? -9.241 3.175 -11.507 1.00 89.56 177 PHE A CA 1
ATOM 1491 C C . PHE A 1 177 ? -9.718 2.258 -12.629 1.00 89.56 177 PHE A C 1
ATOM 1493 O O . PHE A 1 177 ? -9.996 1.087 -12.382 1.00 89.56 177 PHE A O 1
ATOM 1500 N N . ARG A 1 178 ? -9.734 2.746 -13.874 1.00 91.06 178 ARG A N 1
ATOM 1501 C CA . ARG A 1 178 ? -10.095 1.915 -15.021 1.00 91.06 178 ARG A CA 1
ATOM 1502 C C . ARG A 1 178 ? -9.102 0.778 -15.257 1.00 91.06 178 ARG A C 1
ATOM 1504 O O . ARG A 1 178 ? -9.518 -0.313 -15.636 1.00 91.06 178 ARG A O 1
ATOM 1511 N N . VAL A 1 179 ? -7.808 1.006 -15.032 1.00 91.50 179 VAL A N 1
ATOM 1512 C CA . VAL A 1 179 ? -6.805 -0.066 -15.093 1.00 91.50 179 VAL A CA 1
ATOM 1513 C C . VAL A 1 179 ? -7.065 -1.100 -14.000 1.00 91.50 179 VAL A C 1
ATOM 1515 O O . VAL A 1 179 ? -7.107 -2.287 -14.311 1.00 91.50 179 VAL A O 1
ATOM 1518 N N . TYR A 1 180 ? -7.327 -0.676 -12.761 1.00 90.12 180 TYR A N 1
ATOM 1519 C CA . TYR A 1 180 ? -7.669 -1.594 -11.669 1.00 90.12 180 TYR A CA 1
ATOM 1520 C C . TYR A 1 180 ? -8.931 -2.421 -11.948 1.00 90.12 180 TYR A C 1
ATOM 1522 O O . TYR A 1 180 ? -8.933 -3.619 -11.682 1.00 90.12 180 TYR A O 1
ATOM 1530 N N . GLU A 1 181 ? -9.972 -1.830 -12.541 1.00 88.12 181 GLU A N 1
ATOM 1531 C CA . GLU A 1 181 ? -11.185 -2.557 -12.952 1.00 88.12 181 GLU A CA 1
ATOM 1532 C C . GLU A 1 181 ? -10.918 -3.655 -13.989 1.00 88.12 181 GLU A C 1
ATOM 1534 O O . GLU A 1 181 ? -11.615 -4.664 -14.008 1.00 88.12 181 GLU A O 1
ATOM 1539 N N . LEU A 1 182 ? -9.953 -3.444 -14.888 1.00 89.44 182 LEU A N 1
ATOM 1540 C CA . LEU A 1 182 ? -9.569 -4.440 -15.893 1.00 89.44 182 LEU A CA 1
ATOM 1541 C C . LEU A 1 182 ? -8.606 -5.482 -15.329 1.00 89.44 182 LEU A C 1
ATOM 1543 O O . LEU A 1 182 ? -8.563 -6.618 -15.803 1.00 89.44 182 LEU A O 1
ATOM 1547 N N . LEU A 1 183 ? -7.792 -5.067 -14.363 1.00 86.25 183 LEU A N 1
ATOM 1548 C CA . LEU A 1 183 ? -6.752 -5.888 -13.787 1.00 86.25 183 LEU A CA 1
ATOM 1549 C C . LEU A 1 183 ? -7.326 -6.915 -12.820 1.00 86.25 183 LEU A C 1
ATOM 1551 O O . LEU A 1 183 ? -6.860 -8.050 -12.852 1.00 86.25 183 LEU A O 1
ATOM 1555 N N . LEU A 1 184 ? -8.282 -6.543 -11.964 1.00 85.00 184 LEU A N 1
ATOM 1556 C CA . LEU A 1 184 ? -8.764 -7.365 -10.849 1.00 85.00 184 LEU A CA 1
ATOM 1557 C C . LEU A 1 184 ? -9.952 -8.242 -11.232 1.00 85.00 184 LEU A C 1
ATOM 1559 O O . LEU A 1 184 ? -9.700 -9.472 -11.286 1.00 85.00 184 LEU A O 1
#

Secondary structure (DSSP, 8-state):
-----------------SSHHHHHHHHHHHHHHHHHHHS-SSPPPPPEEE--TT---SEEEETTTTTEEEEE-TT----SSHHHHHHHHHHHHHHHHHHHHTS---HHHHHHHHHHHTTTS-TTTHHHHHHHHHHHHHHHHHHHH-HHHHHHHHHHHHHHHHHHTTT---HHHHHHHHHHHHH-

Solvent-accessible surface area (backbone atoms only — not comparable to full-atom values): 10890 Å² total; per-residue (Å²): 139,79,85,82,76,81,75,80,84,80,72,79,77,79,80,85,62,95,44,73,64,60,45,51,53,49,30,39,51,52,15,48,56,52,38,46,69,77,50,59,69,74,81,72,78,82,58,49,75,42,73,52,79,89,54,88,67,48,64,49,71,34,70,91,61,79,59,36,48,32,36,30,60,54,80,57,81,92,66,91,52,71,65,53,50,25,51,48,36,28,52,53,46,46,55,59,57,36,40,66,67,77,58,45,80,44,74,66,54,46,50,53,44,36,58,57,36,44,75,81,38,57,77,89,50,11,62,58,51,45,53,53,54,50,50,51,56,46,50,42,56,47,29,77,76,38,49,67,60,47,54,49,46,54,56,48,51,51,50,50,53,36,62,75,43,75,71,59,77,52,74,66,57,54,50,51,53,53,50,49,69,73,64,105

Sequence (184 aa):
MSKIQSIDSTKKKEQKFKSKEERLLHYARVAWNITMRDLYYPPLNEPHYVFEYSKNEGFYIDPAHKWQITMNLANSPVFIDNNDYINFFHAITLHEVSHYQIIPYDGLINAKLLQAAMKHVNENHAPIIVNLFADFIIDKKLYLRYPQLISWELKTTYKHILNKNNNNISNFSLYLFRVYELLL

Mean predicted aligned error: 8.03 Å

Radius of gyration: 19.76 Å; Cα contacts (8 Å, |Δi|>4): 146; chains: 1; bounding box: 46×51×65 Å

pLDDT: mean 83.82, std 13.95, range [37.03, 96.88]